Protein AF-A0A818NZ96-F1 (afdb_monomer_lite)

Secondary structure (DSSP, 8-state):
-HHHHHHHHHHHHHHHHHHHHHHHHHHHHHHTEEEEEETTTTEEEEEE---HHHHHHHHHHHHHHHHHHHHHHHHHHHHHHHHHHHHHHHHH---HHHHHHHHHHHTTHHHHHHHHHHHHHHHHHHHHHGGGGGGG-S-HHHHHHHHHHHHHHHHHHHHHHHHT-HHHHHHHHHHHHHHHHHHHT-

Sequence (186 aa):
MLIQKKSKRIAKKIILFLIIFSIVSNIHESIHRRLLDDIEEERTWCQVRYSPMMQIFNSIILIIHFIISFSINLFSSMFVIKSSAEQQIKINNKHTFHQLYIQFQLHEHLLISPLVLMLLAITRLISSFTTGSIKSSRNPWLFILGYYISYVSPMITFIIYIISSDLFKNEFYQTIWRIQQQLSQK

Structure (mmCIF, N/CA/C/O backbone):
data_AF-A0A818NZ96-F1
#
_entry.id   AF-A0A818NZ96-F1
#
loop_
_atom_site.group_PDB
_atom_site.id
_atom_site.type_symbol
_atom_site.label_atom_id
_atom_site.label_alt_id
_atom_site.label_comp_id
_atom_site.label_asym_id
_atom_site.label_entity_id
_atom_site.label_seq_id
_atom_site.pdbx_PDB_ins_code
_atom_site.Cartn_x
_atom_site.Cartn_y
_atom_site.Cartn_z
_atom_site.occupancy
_atom_site.B_iso_or_equiv
_atom_site.auth_seq_id
_atom_site.auth_comp_id
_atom_site.auth_asym_id
_atom_site.auth_atom_id
_atom_site.pdbx_PDB_model_num
ATOM 1 N N . MET A 1 1 ? -26.455 -12.387 13.029 1.00 50.75 1 MET A N 1
ATOM 2 C CA . MET A 1 1 ? -25.674 -13.503 12.429 1.00 50.75 1 MET A CA 1
ATOM 3 C C . MET A 1 1 ? -25.681 -13.517 10.885 1.00 50.75 1 MET A C 1
ATOM 5 O O . MET A 1 1 ? -24.623 -13.698 10.292 1.00 50.75 1 MET A O 1
ATOM 9 N N . LEU A 1 2 ? -26.817 -13.282 10.205 1.00 53.34 2 LEU A N 1
ATOM 10 C CA . LEU A 1 2 ? -26.900 -13.226 8.725 1.00 53.34 2 LEU A CA 1
ATOM 11 C C . LEU A 1 2 ? -26.046 -12.112 8.082 1.00 53.34 2 LEU A C 1
ATOM 13 O O . LEU A 1 2 ? -25.389 -12.350 7.070 1.00 53.34 2 LEU A O 1
ATOM 17 N N . ILE A 1 3 ? -25.982 -10.932 8.709 1.00 57.94 3 ILE A N 1
ATOM 18 C CA . ILE A 1 3 ? -25.193 -9.778 8.231 1.00 57.94 3 ILE A CA 1
ATOM 19 C C . ILE A 1 3 ? -23.690 -10.107 8.184 1.00 57.94 3 ILE A C 1
ATOM 21 O O . ILE A 1 3 ? -23.022 -9.830 7.190 1.00 57.94 3 ILE A O 1
ATOM 25 N N . GLN A 1 4 ? -23.168 -10.794 9.205 1.00 68.50 4 GLN A N 1
ATOM 26 C CA . GLN A 1 4 ? -21.763 -11.217 9.252 1.00 68.50 4 GLN A CA 1
ATOM 27 C C . GLN A 1 4 ? -21.445 -12.290 8.200 1.00 68.50 4 GLN A C 1
ATOM 29 O O . GLN A 1 4 ? -20.400 -12.224 7.555 1.00 68.50 4 GLN A O 1
ATOM 34 N N . LYS A 1 5 ? -22.347 -13.260 7.975 1.00 75.81 5 LYS A N 1
ATOM 35 C CA . LYS A 1 5 ? -22.172 -14.285 6.928 1.00 75.81 5 LYS A CA 1
ATOM 36 C C . LYS A 1 5 ? -22.179 -13.664 5.523 1.00 75.81 5 LYS A C 1
ATOM 38 O O . LYS A 1 5 ? -21.347 -14.033 4.694 1.00 75.81 5 LYS A O 1
ATOM 43 N N . LYS A 1 6 ? -23.065 -12.692 5.269 1.00 79.50 6 LYS A N 1
ATOM 44 C CA . LYS A 1 6 ? -23.132 -11.944 4.001 1.00 79.50 6 LYS A CA 1
ATOM 45 C C . LYS A 1 6 ? -21.879 -11.090 3.783 1.00 79.50 6 LYS A C 1
ATOM 47 O O . LYS A 1 6 ? -21.280 -11.179 2.716 1.00 79.50 6 LYS A O 1
ATOM 52 N N . SER A 1 7 ? -21.436 -10.359 4.809 1.00 81.75 7 SER A N 1
ATOM 53 C CA . SER A 1 7 ? -20.202 -9.561 4.778 1.00 81.75 7 SER A CA 1
ATOM 54 C C . SER A 1 7 ? -18.969 -10.420 4.472 1.00 81.75 7 SER A C 1
ATOM 56 O O . SER A 1 7 ? -18.258 -10.149 3.508 1.00 81.75 7 SER A O 1
ATOM 58 N N . LYS A 1 8 ? -18.783 -11.547 5.176 1.00 81.44 8 LYS A N 1
ATOM 59 C CA . LYS A 1 8 ? -17.674 -12.482 4.911 1.00 81.44 8 LYS A CA 1
ATOM 60 C C . LYS A 1 8 ? -17.685 -13.026 3.478 1.00 81.44 8 LYS A C 1
ATOM 62 O O . LYS A 1 8 ? -16.628 -13.177 2.872 1.00 81.44 8 LYS A O 1
ATOM 67 N N . ARG A 1 9 ? -18.863 -13.329 2.920 1.00 87.94 9 ARG A N 1
ATOM 68 C CA . ARG A 1 9 ? -18.987 -13.843 1.544 1.00 87.94 9 ARG A CA 1
ATOM 69 C C . ARG A 1 9 ? -18.612 -12.789 0.505 1.00 87.94 9 ARG A C 1
ATOM 71 O O . ARG A 1 9 ? -17.950 -13.122 -0.472 1.00 87.94 9 ARG A O 1
ATOM 78 N N . ILE A 1 10 ? -19.022 -11.541 0.726 1.00 86.56 10 ILE A N 1
ATOM 79 C CA . ILE A 1 10 ? -18.666 -10.405 -0.131 1.00 86.56 10 ILE A CA 1
ATOM 80 C C . ILE A 1 10 ? -17.162 -10.139 -0.040 1.00 86.56 10 ILE A C 1
ATOM 82 O O . ILE A 1 10 ? -16.505 -10.085 -1.074 1.00 86.56 10 ILE A O 1
ATOM 86 N N . ALA A 1 11 ? -16.602 -10.093 1.171 1.00 82.12 11 ALA A N 1
ATOM 87 C CA . ALA A 1 11 ? -15.169 -9.913 1.384 1.00 82.12 11 ALA A CA 1
ATOM 88 C C . ALA A 1 11 ? -14.343 -10.983 0.654 1.00 82.12 11 ALA A C 1
ATOM 90 O O . ALA A 1 11 ? -13.420 -10.646 -0.077 1.00 82.12 11 ALA A O 1
ATOM 91 N N . LYS A 1 12 ? -14.720 -12.267 0.750 1.00 86.06 12 LYS A N 1
ATOM 92 C CA . LYS A 1 12 ? -14.040 -13.348 0.012 1.00 86.06 12 LYS A CA 1
ATOM 93 C C . LYS A 1 12 ? -14.075 -13.151 -1.506 1.00 86.06 12 LYS A C 1
ATOM 95 O O . LYS A 1 12 ? -13.069 -13.393 -2.163 1.00 86.06 12 LYS A O 1
ATOM 100 N N . LYS A 1 13 ? -15.209 -12.712 -2.063 1.00 90.19 13 LYS A N 1
ATOM 101 C CA . LYS A 1 13 ? -15.322 -12.419 -3.502 1.00 90.19 13 LYS A CA 1
ATOM 102 C C . LYS A 1 13 ? -14.439 -11.241 -3.913 1.00 90.19 13 LYS A C 1
ATOM 104 O O . LYS A 1 13 ? -13.777 -11.334 -4.937 1.00 90.19 13 LYS A O 1
ATOM 109 N N . ILE A 1 14 ? -14.407 -10.177 -3.108 1.00 85.62 14 ILE A N 1
ATOM 110 C CA . ILE A 1 14 ? -13.550 -9.007 -3.347 1.00 85.62 14 ILE A CA 1
ATOM 111 C C . ILE A 1 14 ? -12.075 -9.414 -3.301 1.00 85.62 14 ILE A C 1
ATOM 113 O O . ILE A 1 14 ? -11.339 -9.089 -4.221 1.00 85.62 14 ILE A O 1
ATOM 117 N N . ILE A 1 15 ? -11.654 -10.181 -2.290 1.00 83.25 15 ILE A N 1
ATOM 118 C CA . ILE A 1 15 ? -10.270 -10.666 -2.175 1.00 83.25 15 ILE A CA 1
ATOM 119 C C . ILE A 1 15 ? -9.886 -11.505 -3.399 1.00 83.25 15 ILE A C 1
ATOM 121 O O . ILE A 1 15 ? -8.848 -11.258 -4.004 1.00 83.25 15 ILE A O 1
ATOM 125 N N . LEU A 1 16 ? -10.732 -12.460 -3.801 1.00 89.31 16 LEU A N 1
ATOM 126 C CA . LEU A 1 16 ? -10.476 -13.290 -4.982 1.00 89.31 16 LEU A CA 1
ATOM 127 C C . LEU A 1 16 ? -10.360 -12.445 -6.259 1.00 89.31 16 LEU A C 1
ATOM 129 O O . LEU A 1 16 ? -9.448 -12.653 -7.054 1.00 89.31 16 LEU A O 1
ATOM 133 N N . PHE A 1 17 ? -11.263 -11.481 -6.438 1.00 89.88 17 PHE A N 1
ATOM 134 C CA . PHE A 1 17 ? -11.230 -10.557 -7.567 1.00 89.88 17 PHE A CA 1
ATOM 135 C C . PHE A 1 17 ? -9.937 -9.733 -7.591 1.00 89.88 17 PHE A C 1
ATOM 137 O O . PHE A 1 17 ? -9.299 -9.651 -8.635 1.00 89.88 17 PHE A O 1
ATOM 144 N N . LEU A 1 18 ? -9.520 -9.180 -6.449 1.00 83.88 18 LEU A N 1
ATOM 145 C CA . LEU A 1 18 ? -8.288 -8.397 -6.336 1.00 83.88 18 LEU A CA 1
ATOM 146 C C . LEU A 1 18 ? -7.046 -9.226 -6.677 1.00 83.88 18 LEU A C 1
ATOM 148 O O . LEU A 1 18 ? -6.168 -8.732 -7.379 1.00 83.88 18 LEU A O 1
ATOM 152 N N . ILE A 1 19 ? -6.987 -10.487 -6.235 1.00 83.62 19 ILE A N 1
ATOM 153 C CA . ILE A 1 19 ? -5.884 -11.401 -6.569 1.00 83.62 19 ILE A CA 1
ATOM 154 C C . ILE A 1 19 ? -5.824 -11.626 -8.082 1.00 83.62 19 ILE A C 1
ATOM 156 O O . ILE A 1 19 ? -4.769 -11.449 -8.687 1.00 83.62 19 ILE A O 1
ATOM 160 N N . ILE A 1 20 ? -6.953 -11.971 -8.706 1.00 87.75 20 ILE A N 1
ATOM 161 C CA . ILE A 1 20 ? -7.014 -12.221 -10.153 1.00 87.75 20 ILE A CA 1
ATOM 162 C C . ILE A 1 20 ? -6.639 -10.959 -10.934 1.00 87.75 20 ILE A C 1
ATOM 164 O O . ILE A 1 20 ? -5.799 -11.018 -11.828 1.00 87.75 20 ILE A O 1
ATOM 168 N N . PHE A 1 21 ? -7.219 -9.813 -10.574 1.00 85.69 21 PHE A N 1
ATOM 169 C CA . PHE A 1 21 ? -6.938 -8.531 -11.214 1.00 85.69 21 PHE A CA 1
ATOM 170 C C . PHE A 1 21 ? -5.457 -8.150 -11.104 1.00 85.69 21 PHE A C 1
ATOM 172 O O . PHE A 1 21 ? -4.861 -7.710 -12.086 1.00 85.69 21 PHE A O 1
ATOM 179 N N . SER A 1 22 ? -4.847 -8.375 -9.937 1.00 80.69 22 SER A N 1
ATOM 180 C CA . SER A 1 22 ? -3.425 -8.118 -9.716 1.00 80.69 22 SER A CA 1
ATOM 181 C C . SER A 1 22 ? -2.545 -9.028 -10.575 1.00 80.69 22 SER A C 1
ATOM 183 O O . SER A 1 22 ? -1.635 -8.531 -11.233 1.00 80.69 22 SER A O 1
ATOM 185 N N . ILE A 1 23 ? -2.839 -10.329 -10.652 1.00 82.50 23 ILE A N 1
ATOM 186 C CA . ILE A 1 23 ? -2.078 -11.263 -11.498 1.00 82.50 23 ILE A CA 1
ATOM 187 C C . ILE A 1 23 ? -2.167 -10.847 -12.968 1.00 82.50 23 ILE A C 1
ATOM 189 O O . ILE A 1 23 ? -1.141 -10.697 -13.626 1.00 82.50 23 ILE A O 1
ATOM 193 N N . VAL A 1 24 ? -3.380 -10.610 -13.476 1.00 85.00 24 VAL A N 1
ATOM 194 C CA . VAL A 1 24 ? -3.603 -10.229 -14.880 1.00 85.00 24 VAL A CA 1
ATOM 195 C C . VAL A 1 24 ? -2.896 -8.917 -15.216 1.00 85.00 24 VAL A C 1
ATOM 197 O O . VAL A 1 24 ? -2.285 -8.807 -16.273 1.00 85.00 24 VAL A O 1
ATOM 200 N N . SER A 1 25 ? -2.919 -7.947 -14.303 1.00 80.38 25 SER A N 1
ATOM 201 C CA . SER A 1 25 ? -2.289 -6.643 -14.516 1.00 80.38 25 SER A CA 1
ATOM 202 C C . SER A 1 25 ? -0.760 -6.661 -14.450 1.00 80.38 25 SER A C 1
ATOM 204 O O . SER A 1 25 ? -0.148 -5.686 -14.864 1.00 80.38 25 SER A O 1
ATOM 206 N N . ASN A 1 26 ? -0.141 -7.725 -13.925 1.00 77.38 26 ASN A N 1
ATOM 207 C CA . ASN A 1 26 ? 1.320 -7.845 -13.811 1.00 77.38 26 ASN A CA 1
ATOM 208 C C . ASN A 1 26 ? 1.910 -8.946 -14.709 1.00 77.38 26 ASN A C 1
ATOM 210 O O . ASN A 1 26 ? 3.129 -9.072 -14.817 1.00 77.38 26 ASN A O 1
ATOM 214 N N . ILE A 1 27 ? 1.076 -9.750 -15.379 1.00 78.94 27 ILE A N 1
ATOM 215 C CA . ILE A 1 27 ? 1.542 -10.886 -16.186 1.00 78.94 27 ILE A CA 1
ATOM 216 C C . ILE A 1 27 ? 2.436 -10.451 -17.357 1.00 78.94 27 ILE A C 1
ATOM 218 O O . ILE A 1 27 ? 3.341 -11.187 -17.758 1.00 78.94 27 ILE A O 1
ATOM 222 N N . HIS A 1 28 ? 2.230 -9.238 -17.886 1.00 72.75 28 HIS A N 1
ATOM 223 C CA . HIS A 1 28 ? 3.037 -8.702 -18.982 1.00 72.75 28 HIS A CA 1
ATOM 224 C C . HIS A 1 28 ? 4.495 -8.485 -18.570 1.00 72.75 28 HIS A C 1
ATOM 226 O O . HIS A 1 28 ? 5.371 -8.623 -19.427 1.00 72.75 28 HIS A O 1
ATOM 232 N N . GLU A 1 29 ? 4.766 -8.212 -17.287 1.00 67.69 29 GLU A N 1
ATOM 233 C CA . GLU A 1 29 ? 6.129 -8.031 -16.779 1.00 67.69 29 GLU A CA 1
ATOM 234 C C . GLU A 1 29 ? 6.927 -9.338 -16.831 1.00 67.69 29 GLU A C 1
ATOM 236 O O . GLU A 1 29 ? 8.081 -9.350 -17.266 1.00 67.69 29 GLU A O 1
ATOM 241 N N . SER A 1 30 ? 6.307 -10.459 -16.444 1.00 66.00 30 SER A N 1
ATOM 242 C CA . SER A 1 30 ? 6.953 -11.777 -16.478 1.00 66.00 30 SER A CA 1
ATOM 243 C C . SER A 1 30 ? 7.222 -12.261 -17.902 1.00 66.00 30 SER A C 1
ATOM 245 O O . SER A 1 30 ? 8.264 -12.862 -18.147 1.00 66.00 30 SER A O 1
ATOM 247 N N . ILE A 1 31 ? 6.320 -11.981 -18.846 1.00 69.00 31 ILE A N 1
ATOM 248 C CA . ILE A 1 31 ? 6.428 -12.465 -20.234 1.00 69.00 31 ILE A CA 1
ATOM 249 C C . ILE A 1 31 ? 7.540 -11.740 -21.013 1.00 69.00 31 ILE A C 1
ATOM 251 O O . ILE A 1 31 ? 8.175 -12.332 -21.882 1.00 69.00 31 ILE A O 1
ATOM 255 N N . HIS A 1 32 ? 7.811 -10.467 -20.707 1.00 67.88 32 HIS A N 1
ATOM 256 C CA . HIS A 1 32 ? 8.778 -9.648 -21.457 1.00 67.88 32 HIS A CA 1
ATOM 257 C C . HIS A 1 32 ? 10.187 -9.625 -20.850 1.00 67.88 32 HIS A C 1
ATOM 259 O O . HIS A 1 32 ? 11.054 -8.867 -21.303 1.00 67.88 32 HIS A O 1
ATOM 265 N N . ARG A 1 33 ? 10.445 -10.451 -19.833 1.00 66.88 33 ARG A N 1
ATOM 266 C CA . ARG A 1 33 ? 11.769 -10.571 -19.222 1.00 66.88 33 ARG A CA 1
ATOM 267 C C . ARG A 1 33 ? 12.702 -11.314 -20.179 1.00 66.88 33 ARG A C 1
ATOM 269 O O . ARG A 1 33 ? 12.454 -12.469 -20.509 1.00 66.88 33 ARG A O 1
ATOM 276 N N . ARG A 1 34 ? 13.767 -10.656 -20.645 1.00 64.62 34 ARG A N 1
ATOM 277 C CA . ARG A 1 34 ? 14.771 -11.264 -21.530 1.00 64.62 34 ARG A CA 1
ATOM 278 C C . ARG A 1 34 ? 16.153 -11.210 -20.885 1.00 64.62 34 ARG A C 1
ATOM 280 O O . ARG A 1 34 ? 16.465 -10.279 -20.144 1.00 64.62 34 ARG A O 1
ATOM 287 N N . LEU A 1 35 ? 16.955 -12.233 -21.158 1.00 61.59 35 LEU A N 1
ATOM 288 C CA . LEU A 1 35 ? 18.378 -12.254 -20.837 1.00 61.59 35 LEU A CA 1
ATOM 289 C C . LEU A 1 35 ? 19.111 -11.544 -21.979 1.00 61.59 35 LEU A C 1
ATOM 291 O O . LEU A 1 35 ? 18.845 -11.817 -23.150 1.00 61.59 35 LEU A O 1
ATOM 295 N N . LEU A 1 36 ? 19.949 -10.575 -21.635 1.00 60.12 36 LEU A N 1
ATOM 296 C CA . LEU A 1 36 ? 20.809 -9.848 -22.555 1.00 60.12 36 LEU A CA 1
ATOM 297 C C . LEU A 1 36 ? 22.247 -10.145 -22.154 1.00 60.12 36 LEU A C 1
ATOM 299 O O . LEU A 1 36 ? 22.654 -9.786 -21.051 1.00 60.12 36 LEU A O 1
ATOM 303 N N . ASP A 1 37 ? 22.993 -10.784 -23.045 1.00 58.12 37 ASP A N 1
ATOM 304 C CA . ASP A 1 37 ? 24.428 -10.960 -22.866 1.00 58.12 37 ASP A CA 1
ATOM 305 C C . ASP A 1 37 ? 25.137 -9.683 -23.312 1.00 58.12 37 ASP A C 1
ATOM 307 O O . ASP A 1 37 ? 25.073 -9.282 -24.478 1.00 58.12 37 ASP A O 1
ATOM 311 N N . ASP A 1 38 ? 25.760 -9.008 -22.352 1.00 65.00 38 ASP A N 1
ATOM 312 C CA . ASP A 1 38 ? 26.663 -7.895 -22.588 1.00 65.00 38 ASP A CA 1
ATOM 313 C C . ASP A 1 38 ? 28.051 -8.464 -22.874 1.00 65.00 38 ASP A C 1
ATOM 315 O O . ASP A 1 38 ? 28.767 -8.902 -21.973 1.00 65.00 38 ASP A O 1
ATOM 319 N N . ILE A 1 39 ? 28.377 -8.525 -24.164 1.00 65.75 39 ILE A N 1
ATOM 320 C CA . ILE A 1 39 ? 29.623 -9.108 -24.668 1.00 65.75 39 ILE A CA 1
ATOM 321 C C . ILE A 1 39 ? 30.822 -8.194 -24.347 1.00 65.75 39 ILE A C 1
ATOM 323 O O . ILE A 1 39 ? 31.940 -8.686 -24.248 1.00 65.75 39 ILE A O 1
ATOM 327 N N . GLU A 1 40 ? 30.608 -6.886 -24.153 1.00 68.62 40 GLU A N 1
ATOM 328 C CA . GLU A 1 40 ? 31.681 -5.923 -23.855 1.00 68.62 40 GLU A CA 1
ATOM 329 C C . GLU A 1 40 ? 32.121 -5.976 -22.385 1.00 68.62 40 GLU A C 1
ATOM 331 O O . GLU A 1 40 ? 33.305 -5.811 -22.098 1.00 68.62 40 GLU A O 1
ATOM 336 N N . GLU A 1 41 ? 31.194 -6.238 -21.458 1.00 65.62 41 GLU A N 1
ATOM 337 C CA . GLU A 1 41 ? 31.500 -6.370 -20.024 1.00 65.62 41 GLU A CA 1
ATOM 338 C C . GLU A 1 41 ? 31.502 -7.820 -19.501 1.00 65.62 41 GLU A C 1
ATOM 340 O O . GLU A 1 41 ? 31.630 -8.023 -18.293 1.00 65.62 41 GLU A O 1
ATOM 345 N N . GLU A 1 42 ? 31.351 -8.823 -20.376 1.00 66.25 42 GLU A N 1
ATOM 346 C CA . GLU A 1 42 ? 31.224 -10.253 -20.025 1.00 66.25 42 GLU A CA 1
ATOM 347 C C . GLU A 1 42 ? 30.151 -10.519 -18.947 1.00 66.25 42 GLU A C 1
ATOM 349 O O . GLU A 1 42 ? 30.337 -11.296 -18.004 1.00 66.25 42 GLU A O 1
ATOM 354 N N . ARG A 1 43 ? 28.999 -9.844 -19.053 1.00 62.66 43 ARG A N 1
ATOM 355 C CA . ARG A 1 43 ? 27.923 -9.898 -18.049 1.00 62.66 43 ARG A CA 1
ATOM 356 C C . ARG A 1 43 ? 26.571 -10.200 -18.678 1.00 62.66 43 ARG A C 1
ATOM 358 O O . ARG A 1 43 ? 26.125 -9.515 -19.590 1.00 62.66 43 ARG A O 1
ATOM 365 N N . THR A 1 44 ? 25.850 -11.169 -18.124 1.00 67.31 44 THR A N 1
ATOM 366 C CA . THR A 1 44 ? 24.456 -11.430 -18.511 1.00 67.31 44 THR A CA 1
ATOM 367 C C . THR A 1 44 ? 23.508 -10.595 -17.650 1.00 67.31 44 THR A C 1
ATOM 369 O O . THR A 1 44 ? 23.384 -10.810 -16.442 1.00 67.31 44 THR A O 1
ATOM 372 N N . TRP A 1 45 ? 22.792 -9.656 -18.266 1.00 66.69 45 TRP A N 1
ATOM 373 C CA . TRP A 1 45 ? 21.763 -8.852 -17.609 1.00 66.69 45 TRP A CA 1
ATOM 374 C C . TRP A 1 45 ? 20.377 -9.459 -17.816 1.00 66.69 45 TRP A C 1
ATOM 376 O O . TRP A 1 45 ? 19.967 -9.782 -18.929 1.00 66.69 45 TRP A O 1
ATOM 386 N N . CYS A 1 46 ? 19.591 -9.546 -16.744 1.00 62.03 46 CYS A N 1
ATOM 387 C CA . CYS A 1 46 ? 18.164 -9.833 -16.847 1.00 62.03 46 CYS A CA 1
ATOM 388 C C . CYS A 1 46 ? 17.402 -8.503 -16.893 1.00 62.03 46 CYS A C 1
ATOM 390 O O . CYS A 1 46 ? 17.128 -7.905 -15.850 1.00 62.03 46 CYS A O 1
ATOM 392 N N . GLN A 1 47 ? 17.080 -8.018 -18.096 1.00 63.28 47 GLN A N 1
ATOM 393 C CA . GLN A 1 47 ? 16.377 -6.748 -18.281 1.00 63.28 47 GLN A CA 1
ATOM 394 C C . GLN A 1 47 ? 15.057 -6.957 -19.021 1.00 63.28 47 GLN A C 1
ATOM 396 O O . GLN A 1 47 ? 14.957 -7.682 -20.011 1.00 63.28 47 GLN A O 1
ATOM 401 N N . VAL A 1 48 ? 14.011 -6.288 -18.541 1.00 61.84 48 VAL A N 1
ATOM 402 C CA . VAL A 1 48 ? 12.724 -6.278 -19.230 1.00 61.84 48 VAL A CA 1
ATOM 403 C C . VAL A 1 48 ? 12.828 -5.334 -20.426 1.00 61.84 48 VAL A C 1
ATOM 405 O O . VAL A 1 48 ? 12.968 -4.122 -20.261 1.00 61.84 48 VAL A O 1
ATOM 408 N N . ARG A 1 49 ? 12.787 -5.883 -21.642 1.00 61.19 49 ARG A N 1
ATOM 409 C CA . ARG A 1 49 ? 12.742 -5.094 -22.879 1.00 61.19 49 ARG A CA 1
ATOM 410 C C . ARG A 1 49 ? 11.296 -4.970 -23.332 1.00 61.19 49 ARG A C 1
ATOM 412 O O . ARG A 1 49 ? 10.771 -5.825 -24.041 1.00 61.19 49 ARG A O 1
ATOM 419 N N . TYR A 1 50 ? 10.660 -3.888 -22.914 1.00 65.50 50 TYR A N 1
ATOM 420 C CA . TYR A 1 50 ? 9.351 -3.498 -23.420 1.00 65.50 50 TYR A CA 1
ATOM 421 C C . TYR A 1 50 ? 9.481 -2.778 -24.767 1.00 65.50 50 TYR A C 1
ATOM 423 O O . TYR A 1 50 ? 10.420 -2.009 -24.977 1.00 65.50 50 TYR A O 1
ATOM 431 N N . SER A 1 51 ? 8.513 -2.977 -25.665 1.00 69.06 51 SER A N 1
ATOM 432 C CA . SER A 1 51 ? 8.298 -2.029 -26.764 1.00 69.06 51 SER A CA 1
ATOM 433 C C . SER A 1 51 ? 7.864 -0.667 -26.190 1.00 69.06 51 SER A C 1
ATOM 435 O O . SER A 1 51 ? 7.322 -0.630 -25.081 1.00 69.06 51 SER A O 1
ATOM 437 N N . PRO A 1 52 ? 8.035 0.454 -26.915 1.00 71.75 52 PRO A N 1
ATOM 438 C CA . PRO A 1 52 ? 7.597 1.771 -26.438 1.00 71.75 52 PRO A CA 1
ATOM 439 C C . PRO A 1 52 ? 6.123 1.789 -25.998 1.00 71.75 52 PRO A C 1
ATOM 441 O O . PRO A 1 52 ? 5.776 2.360 -24.968 1.00 71.75 52 PRO A O 1
ATOM 444 N N . MET A 1 53 ? 5.262 1.070 -26.725 1.00 70.44 53 MET A N 1
ATOM 445 C CA . MET A 1 53 ? 3.849 0.901 -26.379 1.00 70.44 53 MET A CA 1
ATOM 446 C C . MET A 1 53 ? 3.651 0.129 -25.062 1.00 70.44 53 MET A C 1
ATOM 448 O O . MET A 1 53 ? 2.826 0.522 -24.239 1.00 70.44 53 MET A O 1
ATOM 452 N N . MET A 1 54 ? 4.430 -0.932 -24.829 1.00 72.19 54 MET A N 1
ATOM 453 C CA . MET A 1 54 ? 4.372 -1.710 -23.585 1.00 72.19 54 MET A CA 1
ATOM 454 C C . MET A 1 54 ? 4.923 -0.938 -22.380 1.00 72.19 54 MET A C 1
ATOM 456 O O . MET A 1 54 ? 4.424 -1.123 -21.274 1.00 72.19 54 MET A O 1
ATOM 460 N N . GLN A 1 55 ? 5.895 -0.038 -22.573 1.00 70.56 55 GLN A N 1
ATOM 461 C CA . GLN A 1 55 ? 6.359 0.856 -21.502 1.00 70.56 55 GLN A CA 1
ATOM 462 C C . GLN A 1 55 ? 5.253 1.815 -21.064 1.00 70.56 55 GLN A C 1
ATOM 464 O O . GLN A 1 55 ? 4.990 1.935 -19.871 1.00 70.56 55 GLN A O 1
ATOM 469 N N . 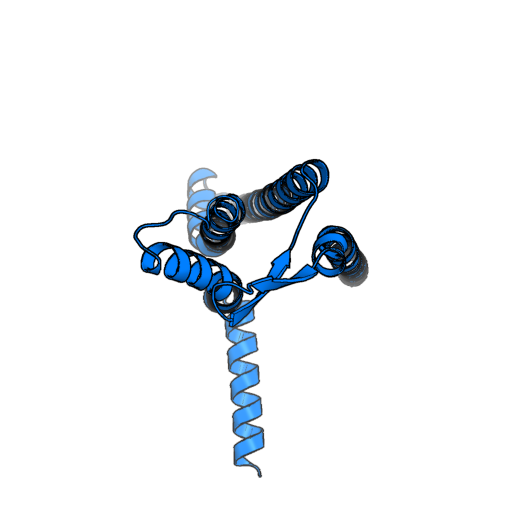ILE A 1 56 ? 4.566 2.444 -22.023 1.00 74.12 56 ILE A N 1
ATOM 470 C CA . ILE A 1 56 ? 3.438 3.342 -21.741 1.00 74.12 56 ILE A CA 1
ATOM 471 C C . ILE A 1 56 ? 2.333 2.585 -21.000 1.00 74.12 56 ILE A C 1
ATOM 473 O O . ILE A 1 56 ? 1.841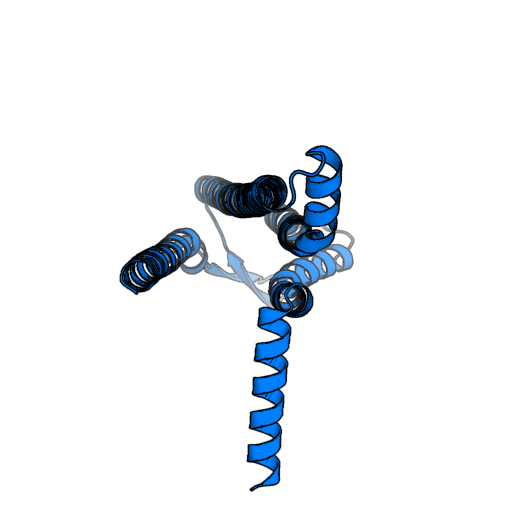 3.056 -19.977 1.00 74.12 56 ILE A O 1
ATOM 477 N N . PHE A 1 57 ? 1.982 1.386 -21.470 1.00 79.38 57 PHE A N 1
ATOM 478 C CA . PHE A 1 57 ? 0.987 0.541 -20.816 1.00 79.38 57 PHE A CA 1
ATOM 479 C C . PHE A 1 57 ? 1.379 0.182 -19.376 1.00 79.38 57 PHE A C 1
ATOM 481 O O . PHE A 1 57 ? 0.568 0.338 -18.463 1.00 79.38 57 PHE A O 1
ATOM 488 N N . ASN A 1 58 ? 2.633 -0.225 -19.156 1.00 77.56 58 ASN A N 1
ATOM 489 C CA . ASN A 1 58 ? 3.158 -0.539 -17.829 1.00 77.56 58 ASN A CA 1
ATOM 490 C C . ASN A 1 58 ? 3.069 0.663 -16.877 1.00 77.56 58 ASN A C 1
ATOM 492 O O . ASN A 1 58 ? 2.586 0.539 -15.753 1.00 77.56 58 ASN A O 1
ATOM 496 N N . SER A 1 59 ? 3.480 1.845 -17.339 1.00 75.69 59 SER A N 1
ATOM 497 C CA . SER A 1 59 ? 3.391 3.081 -16.560 1.00 75.69 59 SER A CA 1
ATOM 498 C C . SER A 1 59 ? 1.945 3.446 -16.222 1.00 75.69 59 SER A C 1
ATOM 500 O O . SER A 1 59 ? 1.662 3.800 -15.079 1.00 75.69 59 SER A O 1
ATOM 502 N N . ILE A 1 60 ? 1.017 3.317 -17.177 1.00 80.56 60 ILE A N 1
ATOM 503 C CA . ILE A 1 60 ? -0.414 3.574 -16.953 1.00 80.56 60 ILE A CA 1
ATOM 504 C C . ILE A 1 60 ? -0.975 2.610 -15.905 1.00 80.56 60 ILE A C 1
ATOM 506 O O . ILE A 1 60 ? -1.619 3.054 -14.956 1.00 80.56 60 ILE A O 1
ATOM 510 N N . ILE A 1 61 ? -0.703 1.308 -16.031 1.00 82.12 61 ILE A N 1
ATOM 511 C CA . ILE A 1 61 ? -1.148 0.300 -15.061 1.00 82.12 61 ILE A CA 1
ATOM 512 C C . ILE A 1 61 ? -0.632 0.621 -13.663 1.00 82.12 61 ILE A C 1
ATOM 514 O O . ILE A 1 61 ? -1.405 0.565 -12.705 1.00 82.12 61 ILE A O 1
ATOM 518 N N . LEU A 1 62 ? 0.646 0.976 -13.541 1.00 77.69 62 LEU A N 1
ATOM 519 C CA . LEU A 1 62 ? 1.280 1.261 -12.261 1.00 77.69 62 LEU A CA 1
ATOM 520 C C . LEU A 1 62 ? 0.661 2.497 -11.588 1.00 77.69 62 LEU A C 1
ATOM 522 O O . LEU A 1 62 ? 0.360 2.466 -10.395 1.00 77.69 62 LEU A O 1
ATOM 526 N N . ILE A 1 63 ? 0.389 3.551 -12.364 1.00 79.25 63 ILE A N 1
ATOM 527 C CA . ILE A 1 63 ? -0.303 4.759 -11.894 1.00 79.25 63 ILE A CA 1
ATOM 528 C C . ILE A 1 63 ? -1.738 4.433 -11.466 1.00 79.25 63 ILE A C 1
ATOM 530 O O . ILE A 1 63 ? -2.165 4.851 -10.392 1.00 79.25 63 ILE A O 1
ATOM 534 N N . ILE A 1 64 ? -2.476 3.660 -12.265 1.00 83.00 64 ILE A N 1
ATOM 535 C CA . ILE A 1 64 ? -3.855 3.263 -11.955 1.00 83.00 64 ILE A CA 1
ATOM 536 C C . ILE A 1 64 ? -3.904 2.455 -10.655 1.00 83.00 64 ILE A C 1
ATOM 538 O O . ILE A 1 64 ? -4.703 2.767 -9.773 1.00 83.00 64 ILE A O 1
ATOM 542 N N . HIS A 1 65 ? -3.034 1.452 -10.504 1.00 81.56 65 HIS A N 1
ATOM 543 C CA . HIS A 1 65 ? -2.975 0.631 -9.292 1.00 81.56 65 HIS A CA 1
ATOM 544 C C . HIS A 1 65 ? -2.660 1.474 -8.060 1.00 81.56 65 HIS A C 1
ATOM 546 O O . HIS A 1 65 ? -3.265 1.264 -7.008 1.00 81.56 65 HIS A O 1
ATOM 552 N N . PHE A 1 66 ? -1.761 2.447 -8.196 1.00 78.75 66 PHE A N 1
ATOM 553 C CA . PHE A 1 66 ? -1.413 3.366 -7.124 1.00 78.75 66 PHE A CA 1
ATOM 554 C C . PHE A 1 66 ? -2.580 4.285 -6.740 1.00 78.75 66 PHE A C 1
ATOM 556 O O . PHE A 1 66 ? -2.996 4.287 -5.582 1.00 78.75 66 PHE A O 1
ATOM 563 N N . ILE A 1 67 ? -3.150 5.016 -7.705 1.00 81.00 67 ILE A N 1
ATOM 564 C CA . ILE A 1 67 ? -4.218 5.994 -7.455 1.00 81.00 67 ILE A CA 1
ATOM 565 C C . ILE A 1 67 ? -5.462 5.300 -6.902 1.00 81.00 67 ILE A C 1
ATOM 567 O O . ILE A 1 67 ? -5.984 5.726 -5.877 1.00 81.00 67 ILE A O 1
ATOM 571 N N . ILE A 1 68 ? -5.913 4.208 -7.528 1.00 83.44 68 ILE A N 1
ATOM 572 C CA . ILE A 1 68 ? -7.120 3.494 -7.088 1.00 83.44 68 ILE A CA 1
ATOM 573 C C . ILE A 1 68 ? -6.934 2.954 -5.669 1.00 83.44 68 ILE A C 1
ATOM 575 O O . ILE A 1 68 ? -7.803 3.153 -4.818 1.00 83.44 68 ILE A O 1
ATOM 579 N N . SER A 1 69 ? -5.800 2.304 -5.390 1.00 80.81 69 SER A N 1
ATOM 580 C CA . SER A 1 69 ? -5.537 1.741 -4.061 1.00 80.81 69 SER A CA 1
ATOM 581 C C . SER A 1 69 ? -5.449 2.832 -2.997 1.00 80.81 69 SER A C 1
ATOM 583 O O . SER A 1 69 ? -5.999 2.672 -1.907 1.00 80.81 69 SER A O 1
ATOM 585 N N . PHE A 1 70 ? -4.803 3.958 -3.303 1.00 79.38 70 PHE A N 1
ATOM 586 C CA . PHE A 1 70 ? -4.719 5.092 -2.388 1.00 79.38 70 PHE A CA 1
ATOM 587 C C . PHE A 1 70 ? -6.098 5.707 -2.123 1.00 79.38 70 PHE A C 1
ATOM 589 O O . PHE A 1 70 ? -6.490 5.856 -0.965 1.00 79.38 70 PHE A O 1
ATOM 596 N N . SER A 1 71 ? -6.870 5.995 -3.174 1.00 83.38 71 SER A N 1
ATOM 597 C CA . SER A 1 71 ? -8.205 6.583 -3.053 1.00 83.38 71 SER A CA 1
ATOM 598 C C . SER A 1 71 ? -9.146 5.703 -2.235 1.00 83.38 71 SER A C 1
ATOM 600 O O . SER A 1 71 ? -9.803 6.208 -1.328 1.00 83.38 71 SER A O 1
ATOM 602 N N . ILE A 1 72 ? -9.194 4.390 -2.491 1.00 84.44 72 ILE A N 1
ATOM 603 C CA . ILE A 1 72 ? -10.059 3.470 -1.733 1.00 84.44 72 ILE A CA 1
ATOM 604 C C . ILE A 1 72 ? -9.703 3.492 -0.244 1.00 84.44 72 ILE A C 1
ATOM 606 O O . ILE A 1 72 ? -10.599 3.606 0.594 1.00 84.44 72 ILE A O 1
ATOM 610 N N . ASN A 1 73 ? -8.413 3.414 0.096 1.00 81.69 73 ASN A N 1
ATOM 611 C CA . ASN A 1 73 ? -7.981 3.425 1.493 1.00 81.69 73 ASN A CA 1
ATOM 612 C C . ASN A 1 73 ? -8.285 4.764 2.181 1.00 81.69 73 ASN A C 1
ATOM 614 O O . ASN A 1 73 ? -8.781 4.766 3.307 1.00 81.69 73 ASN A O 1
ATOM 618 N N . LEU A 1 74 ? -8.056 5.890 1.497 1.00 82.56 74 LEU A N 1
ATOM 619 C CA . LEU A 1 74 ? -8.327 7.228 2.024 1.00 82.56 74 LEU A CA 1
ATOM 620 C C . LEU A 1 74 ? -9.827 7.464 2.251 1.00 82.56 74 LEU A C 1
ATOM 622 O O . LEU A 1 74 ? -10.238 7.897 3.324 1.00 82.56 74 LEU A O 1
ATOM 626 N N . PHE A 1 75 ? -10.670 7.149 1.266 1.00 86.06 75 PHE A N 1
ATOM 627 C CA . PHE A 1 75 ? -12.114 7.329 1.414 1.00 86.06 75 PHE A CA 1
ATOM 628 C C . PHE A 1 75 ? -12.705 6.375 2.453 1.00 86.06 75 PHE A C 1
ATOM 630 O O . PHE A 1 75 ? -13.589 6.774 3.210 1.00 86.06 75 PHE A O 1
ATOM 637 N N . SER A 1 76 ? -12.203 5.140 2.536 1.00 83.38 76 SER A N 1
ATOM 638 C CA . SER A 1 76 ? -12.635 4.185 3.557 1.00 83.38 76 SER A CA 1
ATOM 639 C C . SER A 1 76 ? -12.299 4.674 4.966 1.00 83.38 76 SER A C 1
ATOM 641 O O . SER A 1 76 ? -13.158 4.611 5.845 1.00 83.38 76 SER A O 1
ATOM 643 N N . SER A 1 77 ? -11.084 5.175 5.204 1.00 80.19 77 SER A N 1
ATOM 644 C CA . SER A 1 77 ? -10.699 5.681 6.527 1.00 80.19 77 SER A CA 1
ATOM 645 C C . SER A 1 77 ? -11.496 6.931 6.906 1.00 80.19 77 SER A C 1
ATOM 647 O O . SER A 1 77 ? -12.044 6.988 8.007 1.00 80.19 77 SER A O 1
ATOM 649 N N . MET A 1 78 ? -11.681 7.877 5.977 1.00 81.69 78 MET A N 1
ATOM 650 C CA . MET A 1 78 ? -12.542 9.047 6.187 1.00 81.69 78 MET A CA 1
ATOM 651 C C . MET A 1 78 ? -13.988 8.653 6.510 1.00 81.69 78 MET A C 1
ATOM 653 O O . MET A 1 78 ? -14.598 9.221 7.418 1.00 81.69 78 MET A O 1
ATOM 657 N N . PHE A 1 79 ? -14.540 7.670 5.792 1.00 85.38 79 PHE A N 1
ATOM 658 C CA . PHE A 1 79 ? -15.890 7.169 6.036 1.00 85.38 79 PHE A CA 1
ATOM 659 C C . PHE A 1 79 ? -16.020 6.541 7.428 1.00 85.38 79 PHE A C 1
ATOM 661 O O . PHE A 1 79 ? -16.985 6.832 8.134 1.00 85.38 79 PHE A O 1
ATOM 668 N N . VAL A 1 80 ? -15.046 5.727 7.850 1.00 83.19 80 VAL A N 1
ATOM 669 C CA . VAL A 1 80 ? -15.023 5.125 9.193 1.00 83.19 80 VAL A CA 1
ATOM 670 C C . VAL A 1 80 ? -14.979 6.206 10.271 1.00 83.19 80 VAL A C 1
ATOM 672 O O . VAL A 1 80 ? -15.814 6.181 11.170 1.00 83.19 80 VAL A O 1
ATOM 675 N N . ILE A 1 81 ? -14.086 7.193 10.153 1.00 80.69 81 ILE A N 1
ATOM 676 C CA . ILE A 1 81 ? -13.969 8.292 11.127 1.00 80.69 81 ILE A CA 1
ATOM 677 C C . ILE A 1 81 ? -15.287 9.068 11.230 1.00 80.69 81 ILE A C 1
ATOM 679 O O . ILE A 1 81 ? -15.791 9.292 12.334 1.00 80.69 81 ILE A O 1
ATOM 683 N N . LYS A 1 82 ? -15.882 9.436 10.088 1.00 81.31 82 LYS A N 1
ATOM 684 C CA . LYS A 1 82 ? -17.157 10.162 10.052 1.00 81.31 82 LYS A CA 1
ATOM 685 C C . LYS A 1 82 ? -18.292 9.338 10.661 1.00 81.31 82 LYS A C 1
ATOM 687 O O . LYS A 1 82 ? -19.016 9.845 11.513 1.00 81.31 82 LYS A O 1
ATOM 692 N N . SER A 1 83 ? -18.422 8.070 10.274 1.00 80.44 83 SER A N 1
ATOM 693 C CA . SER A 1 83 ? -19.462 7.177 10.794 1.00 80.44 83 SER A CA 1
ATOM 694 C C . SER A 1 83 ? -19.322 6.950 12.303 1.00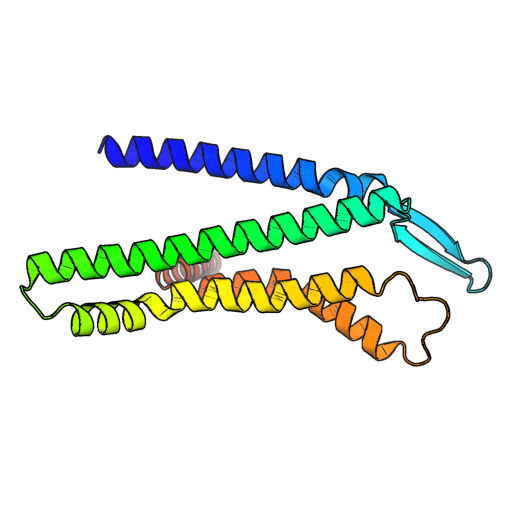 80.44 83 SER A C 1
ATOM 696 O O . SER A 1 83 ? -20.327 6.958 13.014 1.00 80.44 83 SER A O 1
ATOM 698 N N . SER A 1 84 ? -18.100 6.765 12.811 1.00 77.81 84 SER A N 1
ATOM 699 C CA . SER A 1 84 ? -17.838 6.607 14.248 1.00 77.81 84 SER A CA 1
ATOM 700 C C . SER A 1 84 ? -18.176 7.880 15.027 1.00 77.81 84 SER A C 1
ATOM 702 O O . SER A 1 84 ? -18.802 7.810 16.086 1.00 77.81 84 SER A O 1
ATOM 704 N N . ALA A 1 85 ? -17.829 9.054 14.490 1.00 80.00 85 ALA A N 1
ATOM 705 C CA . ALA A 1 85 ? -18.171 10.332 15.107 1.00 80.00 85 ALA A CA 1
ATOM 706 C C . ALA A 1 85 ? -19.690 10.564 15.139 1.00 80.00 85 ALA A C 1
ATOM 708 O O . ALA A 1 85 ? -20.230 10.907 16.190 1.00 80.00 85 ALA A O 1
ATOM 709 N N . GLU A 1 86 ? -20.398 10.309 14.034 1.00 82.44 86 GLU A N 1
ATOM 710 C CA . GLU A 1 86 ? -21.861 10.422 13.964 1.00 82.44 86 GLU A CA 1
ATOM 711 C C . GLU A 1 86 ? -22.569 9.490 14.957 1.00 82.44 86 GLU A C 1
ATOM 713 O O . GLU A 1 86 ? -23.544 9.892 15.597 1.00 82.44 86 GLU A O 1
ATOM 718 N N . GLN A 1 87 ? -22.079 8.258 15.129 1.00 80.25 87 GLN A N 1
ATOM 719 C CA . GLN A 1 87 ? -22.611 7.329 16.131 1.00 80.25 87 GLN A CA 1
ATOM 720 C C . GLN A 1 87 ? -22.416 7.855 17.556 1.00 80.25 87 GLN A C 1
ATOM 722 O O . GLN A 1 87 ? -23.350 7.820 18.355 1.00 80.25 87 GLN A O 1
ATOM 727 N N . GLN A 1 88 ? -21.240 8.394 17.876 1.00 75.88 88 GLN A N 1
ATOM 728 C CA . GLN A 1 88 ? -20.973 8.929 19.212 1.00 75.88 88 GLN A CA 1
ATOM 729 C C . GLN A 1 88 ? -21.747 10.210 19.521 1.00 75.88 88 GLN A C 1
ATOM 731 O O . GLN A 1 88 ? -22.162 10.394 20.664 1.00 75.88 88 GLN A O 1
ATOM 736 N N . ILE A 1 89 ? -21.982 11.071 18.529 1.00 78.69 89 ILE A N 1
ATOM 737 C CA . ILE A 1 89 ? -22.828 12.263 18.690 1.00 78.69 89 ILE A CA 1
ATOM 738 C C . ILE A 1 89 ? -24.260 11.845 19.040 1.00 78.69 89 ILE A C 1
ATOM 740 O O . ILE A 1 89 ? -24.832 12.389 19.980 1.00 78.69 89 ILE A O 1
ATOM 744 N N . LYS A 1 90 ? -24.813 10.832 18.355 1.00 81.00 90 LYS A N 1
ATOM 745 C CA . LYS A 1 90 ? -26.161 10.305 18.643 1.00 81.00 90 LYS A CA 1
ATOM 746 C C . LYS A 1 90 ? -26.287 9.701 20.043 1.00 81.00 90 LYS A C 1
ATOM 748 O O . LYS A 1 90 ? -27.356 9.786 20.631 1.00 81.00 90 LYS A O 1
ATOM 753 N N . ILE A 1 91 ? -25.220 9.090 20.563 1.00 79.88 91 ILE A N 1
ATOM 754 C CA . ILE A 1 91 ? -25.219 8.440 21.884 1.00 79.88 91 ILE A CA 1
ATOM 755 C C . ILE A 1 91 ? -25.004 9.455 23.015 1.00 79.88 91 ILE A C 1
ATOM 757 O O . ILE A 1 91 ? -25.691 9.389 24.028 1.00 79.88 91 ILE A O 1
ATOM 761 N N . ASN A 1 92 ? -24.067 10.396 22.853 1.00 74.06 92 ASN A N 1
ATOM 762 C CA . ASN A 1 92 ? -23.643 11.292 23.935 1.00 74.06 92 ASN A CA 1
ATOM 763 C C . ASN A 1 92 ? -24.194 12.724 23.835 1.00 74.06 92 ASN A C 1
ATOM 765 O O . ASN A 1 92 ? -23.916 13.521 24.727 1.00 74.06 92 ASN A O 1
ATOM 769 N N . ASN A 1 93 ? -24.937 13.068 22.777 1.00 68.50 93 ASN A N 1
ATOM 770 C CA . ASN A 1 93 ? -25.521 14.397 22.543 1.00 68.50 93 ASN A CA 1
ATOM 771 C C . ASN A 1 93 ? -24.496 15.553 22.670 1.00 68.50 93 ASN A C 1
ATOM 773 O O . ASN A 1 93 ? -24.797 16.634 23.170 1.00 68.50 93 ASN A O 1
ATOM 777 N N . LYS A 1 94 ? -23.242 15.292 22.266 1.00 66.44 94 LYS A N 1
ATOM 778 C CA . LYS A 1 94 ? -22.099 16.222 22.353 1.00 66.44 94 LYS A CA 1
ATOM 779 C C . LYS A 1 94 ? -21.868 16.964 21.035 1.00 66.44 94 LYS A C 1
ATOM 781 O O . LYS A 1 94 ? -22.285 16.514 19.971 1.00 66.44 94 LYS A O 1
ATOM 786 N N . HIS A 1 95 ? -21.150 18.086 21.104 1.00 71.38 95 HIS A N 1
ATOM 787 C CA . HIS A 1 95 ? -20.815 18.919 19.945 1.00 71.38 95 HIS A CA 1
ATOM 788 C C . HIS A 1 95 ? -20.051 18.156 18.845 1.00 71.38 95 HIS A C 1
ATOM 790 O O . HIS A 1 95 ? -19.021 17.526 19.096 1.00 71.38 95 HIS A O 1
ATOM 796 N N . THR A 1 96 ? -20.516 18.307 17.601 1.00 72.75 96 THR A N 1
ATOM 797 C CA . THR A 1 96 ? -20.042 17.594 16.401 1.00 72.75 96 THR A CA 1
ATOM 798 C C . THR A 1 96 ? -18.535 17.704 16.154 1.00 72.75 96 THR A C 1
ATOM 800 O O . THR A 1 96 ? -17.881 16.704 15.866 1.00 72.75 96 THR A O 1
ATOM 803 N N . PHE A 1 97 ? -17.957 18.900 16.297 1.00 70.50 97 PHE A N 1
ATOM 804 C CA . PHE A 1 97 ? -16.539 19.139 16.000 1.00 70.50 97 PHE A CA 1
ATOM 805 C C . PHE A 1 97 ? -15.585 18.494 17.010 1.00 70.50 97 PHE A C 1
ATOM 807 O O . PHE A 1 97 ? -14.566 17.928 16.620 1.00 70.50 97 PHE A O 1
ATOM 814 N N . HIS A 1 98 ? -15.927 18.530 18.299 1.00 74.44 98 HIS A N 1
ATOM 815 C CA . HIS A 1 98 ? -15.095 17.935 19.344 1.00 74.44 98 HIS A CA 1
ATOM 816 C C . HIS A 1 98 ? -15.043 16.407 19.209 1.00 74.44 98 HIS A C 1
ATOM 818 O O . HIS A 1 98 ? -13.976 15.803 19.305 1.00 74.44 98 HIS A O 1
ATOM 824 N N . GLN A 1 99 ? -16.184 15.788 18.891 1.00 74.25 99 GLN A N 1
ATOM 825 C CA . GLN A 1 99 ? -16.263 14.346 18.680 1.00 74.25 99 GLN A CA 1
ATOM 826 C C . GLN A 1 99 ? -15.492 13.901 17.428 1.00 74.25 99 GLN A C 1
ATOM 828 O O . GLN A 1 99 ? -14.794 12.891 17.475 1.00 74.25 99 GLN A O 1
ATOM 833 N N . LEU A 1 100 ? -15.562 14.670 16.333 1.00 69.88 100 LEU A N 1
ATOM 834 C CA . LEU A 1 100 ? -14.763 14.422 15.126 1.00 69.88 100 LEU A CA 1
ATOM 835 C C . LEU A 1 100 ? -13.258 14.495 15.408 1.00 69.88 100 LEU A C 1
ATOM 837 O O . LEU A 1 100 ? -12.525 13.624 14.953 1.00 69.88 100 LEU A O 1
ATOM 841 N N . TYR A 1 101 ? -12.803 15.479 16.188 1.00 73.44 101 TYR A N 1
ATOM 842 C CA . TYR A 1 101 ? -11.392 15.612 16.565 1.00 73.44 101 TYR A CA 1
ATOM 843 C C . TYR A 1 101 ? -10.900 14.429 17.413 1.00 73.44 101 TYR A C 1
ATOM 845 O O . TYR A 1 101 ? -9.847 13.860 17.132 1.00 73.44 101 TYR A O 1
ATOM 853 N N . ILE A 1 102 ? -11.689 14.002 18.405 1.00 74.25 102 ILE A N 1
ATOM 854 C CA . ILE A 1 102 ? -11.364 12.825 19.225 1.00 74.25 102 ILE A CA 1
ATOM 855 C C . ILE A 1 102 ? -11.310 11.561 18.363 1.00 74.25 102 ILE A C 1
ATOM 857 O O . ILE A 1 102 ? -10.387 10.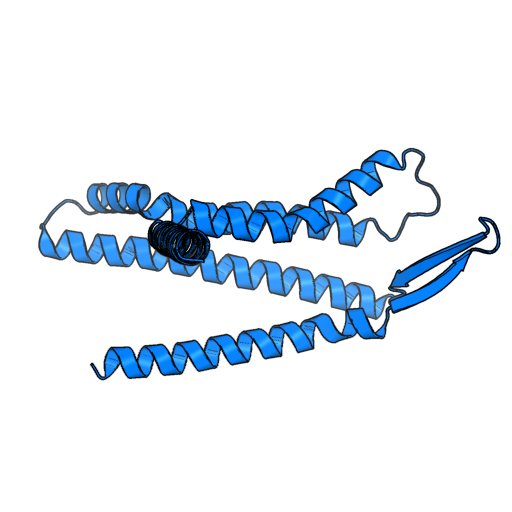765 18.500 1.00 74.25 102 ILE A O 1
ATOM 861 N N . GLN A 1 103 ? -12.281 11.363 17.467 1.00 72.56 103 GLN A N 1
ATOM 862 C CA . GLN A 1 103 ? -12.292 10.196 16.582 1.00 72.56 103 GLN A CA 1
ATOM 863 C C . GLN A 1 103 ? -11.164 10.231 15.550 1.00 72.56 103 GLN A C 1
ATOM 865 O O . GLN A 1 103 ? -10.637 9.178 15.207 1.00 72.56 103 GLN A O 1
ATOM 870 N N . PHE A 1 104 ? -10.748 11.413 15.101 1.00 72.44 104 PHE A N 1
ATOM 871 C CA . PHE A 1 104 ? -9.581 11.574 14.241 1.00 72.44 104 PHE A CA 1
ATOM 872 C C . PHE A 1 104 ? -8.291 11.163 14.959 1.00 72.44 104 PHE A C 1
ATOM 874 O O . PHE A 1 104 ? -7.547 10.354 14.422 1.00 72.44 104 PHE A O 1
ATOM 881 N N . GLN A 1 105 ? -8.071 11.635 16.190 1.00 70.19 105 GLN A N 1
ATOM 882 C CA . GLN A 1 105 ? -6.932 11.231 17.030 1.00 70.19 105 GLN A CA 1
ATOM 883 C C . GLN A 1 105 ? -6.933 9.719 17.304 1.00 70.19 105 GLN A C 1
ATOM 885 O O . GLN A 1 105 ? -5.907 9.052 17.219 1.00 70.19 105 GLN A O 1
ATOM 890 N N . LEU A 1 106 ? -8.109 9.147 17.572 1.00 73.75 106 LEU A N 1
ATOM 891 C CA . LEU A 1 106 ? -8.250 7.720 17.861 1.00 73.75 106 LEU A CA 1
ATOM 892 C C . LEU A 1 106 ? -7.985 6.832 16.633 1.00 73.75 106 LEU A C 1
ATOM 894 O O . LEU A 1 106 ? -7.543 5.694 16.773 1.00 73.75 106 LEU A O 1
ATOM 898 N N . HIS A 1 107 ? -8.242 7.345 15.431 1.00 72.94 107 HIS A N 1
ATOM 899 C CA . HIS A 1 107 ? -8.124 6.619 14.167 1.00 72.94 107 HIS A CA 1
ATOM 900 C C . HIS A 1 107 ? -7.018 7.162 13.252 1.00 72.94 107 HIS A C 1
ATOM 902 O O . HIS A 1 107 ? -6.974 6.808 12.076 1.00 72.94 107 HIS A O 1
ATOM 908 N N . GLU A 1 108 ? -6.098 7.979 13.768 1.00 70.94 108 GLU A N 1
ATOM 909 C CA . GLU A 1 108 ? -5.031 8.616 12.983 1.00 70.94 108 GLU A CA 1
ATOM 910 C C . GLU A 1 108 ? -4.179 7.576 12.237 1.00 70.94 108 GLU A C 1
ATOM 912 O O . GLU A 1 108 ? -3.843 7.733 11.063 1.00 70.94 108 GLU A O 1
ATOM 917 N N . HIS A 1 109 ? -3.937 6.433 12.880 1.00 68.94 109 HIS A N 1
ATOM 918 C CA . HIS A 1 109 ? -3.214 5.294 12.320 1.00 68.94 109 HIS A CA 1
ATOM 919 C C . HIS A 1 109 ? -3.844 4.730 11.025 1.00 68.94 109 HIS A C 1
ATOM 921 O O . HIS A 1 109 ? -3.123 4.267 10.139 1.00 68.94 109 HIS A O 1
ATOM 927 N N . LEU A 1 110 ? -5.170 4.832 10.851 1.00 72.00 110 LEU A N 1
ATOM 928 C CA . LEU A 1 110 ? -5.868 4.426 9.619 1.00 72.00 110 LEU A CA 1
ATOM 929 C C . LEU A 1 110 ? -5.570 5.355 8.431 1.00 72.00 110 LEU A C 1
ATOM 931 O O . LEU A 1 110 ? -5.769 4.953 7.286 1.00 72.00 110 LEU A O 1
ATOM 935 N N . LEU A 1 111 ? -5.100 6.579 8.685 1.00 69.56 111 LEU A N 1
ATOM 936 C CA . LEU A 1 111 ? -4.656 7.538 7.669 1.00 69.56 111 LEU A CA 1
ATOM 937 C C . LEU A 1 111 ? -3.137 7.498 7.471 1.00 69.56 111 LEU A C 1
ATOM 939 O O . LEU A 1 111 ? -2.667 7.618 6.340 1.00 69.56 111 LEU A O 1
ATOM 943 N N . ILE A 1 112 ? -2.370 7.259 8.538 1.00 71.00 112 ILE A N 1
ATOM 944 C CA . ILE A 1 112 ? -0.907 7.128 8.470 1.00 71.00 112 ILE A CA 1
ATOM 945 C C . ILE A 1 112 ? -0.510 5.963 7.557 1.00 71.00 112 ILE A C 1
ATOM 947 O O . ILE A 1 112 ? 0.344 6.133 6.692 1.00 71.00 112 ILE A O 1
ATOM 951 N N . SER A 1 113 ? -1.152 4.799 7.688 1.00 69.25 113 SER A N 1
ATOM 952 C CA . SER A 1 113 ? -0.847 3.623 6.859 1.00 69.25 113 SER A CA 1
ATOM 953 C C . SER A 1 113 ? -0.918 3.903 5.340 1.00 69.25 113 SER A C 1
ATOM 955 O O . SER A 1 113 ? 0.095 3.704 4.661 1.00 69.25 113 SER A O 1
ATOM 957 N N . PRO A 1 114 ? -2.032 4.420 4.776 1.00 69.75 114 PRO A N 1
ATOM 958 C CA . PRO A 1 114 ? -2.101 4.744 3.351 1.00 69.75 114 PRO A CA 1
ATOM 959 C C . PRO A 1 114 ? -1.171 5.886 2.920 1.00 69.75 114 PRO A C 1
ATOM 961 O O . PRO A 1 114 ? -0.692 5.864 1.788 1.00 69.75 114 PRO A O 1
ATOM 964 N N . LEU A 1 115 ? -0.864 6.854 3.789 1.00 70.31 115 LEU A N 1
ATOM 965 C CA . LEU A 1 115 ? 0.092 7.928 3.482 1.00 70.31 115 LEU A CA 1
ATOM 966 C C . LEU A 1 115 ? 1.537 7.426 3.412 1.00 70.31 115 LEU A C 1
ATOM 968 O O . LEU A 1 115 ? 2.298 7.818 2.528 1.00 70.31 115 LEU A O 1
ATOM 972 N N . VAL A 1 116 ? 1.917 6.523 4.311 1.00 71.19 116 VAL A N 1
ATOM 973 C CA . VAL A 1 116 ? 3.241 5.901 4.288 1.00 71.19 116 VAL A CA 1
ATOM 974 C C . VAL A 1 116 ? 3.370 5.011 3.046 1.00 71.19 116 VAL A C 1
ATOM 976 O O . VAL A 1 116 ? 4.347 5.129 2.309 1.00 71.19 116 VAL A O 1
ATOM 979 N N . LEU A 1 117 ? 2.346 4.211 2.728 1.00 68.75 117 LEU A N 1
ATOM 980 C CA . LEU A 1 117 ? 2.276 3.444 1.476 1.00 68.75 117 LEU A CA 1
ATOM 981 C C . LEU A 1 117 ? 2.399 4.328 0.230 1.00 68.75 117 LEU A C 1
ATOM 983 O O . LEU A 1 117 ? 3.084 3.954 -0.721 1.00 68.75 117 LEU A O 1
ATOM 987 N N . MET A 1 118 ? 1.770 5.506 0.247 1.00 73.50 118 MET A N 1
ATOM 988 C CA . MET A 1 118 ? 1.868 6.489 -0.828 1.00 73.50 118 MET A CA 1
ATOM 989 C C . MET A 1 118 ? 3.327 6.916 -1.050 1.00 73.50 118 MET A C 1
ATOM 991 O O . MET A 1 118 ? 3.829 6.835 -2.170 1.00 73.50 118 MET A O 1
ATOM 995 N N . LEU A 1 119 ? 4.028 7.301 0.022 1.00 72.06 119 LEU A N 1
ATOM 996 C CA . LEU A 1 119 ? 5.434 7.712 -0.028 1.00 72.06 119 LEU A CA 1
ATOM 997 C C . LEU A 1 119 ? 6.342 6.590 -0.561 1.00 72.06 119 LEU A C 1
ATOM 999 O O . LEU A 1 119 ? 7.194 6.816 -1.417 1.00 72.06 119 LEU A O 1
ATOM 1003 N N . LEU A 1 120 ? 6.117 5.364 -0.093 1.00 68.25 120 LEU A N 1
ATOM 1004 C CA . LEU A 1 120 ? 6.879 4.172 -0.471 1.00 68.25 120 LEU A CA 1
ATOM 1005 C C . LEU A 1 120 ? 6.679 3.756 -1.935 1.00 68.25 120 LEU A C 1
ATOM 1007 O O . LEU A 1 120 ? 7.621 3.281 -2.576 1.00 68.25 120 LEU A O 1
ATOM 1011 N N . ALA A 1 121 ? 5.477 3.931 -2.483 1.00 68.75 121 ALA A N 1
ATOM 1012 C CA . ALA A 1 121 ? 5.200 3.621 -3.881 1.00 68.75 121 ALA A CA 1
ATOM 1013 C C . ALA A 1 121 ? 5.675 4.723 -4.844 1.00 68.75 121 ALA A C 1
ATOM 1015 O O . ALA A 1 121 ? 6.081 4.398 -5.960 1.00 68.75 121 ALA A O 1
ATOM 1016 N N . ILE A 1 122 ? 5.746 5.989 -4.414 1.00 69.12 122 ILE A N 1
ATOM 1017 C CA . ILE A 1 122 ? 6.370 7.069 -5.201 1.00 69.12 122 ILE A CA 1
ATOM 1018 C C . ILE A 1 122 ? 7.837 6.746 -5.500 1.00 69.12 122 ILE A C 1
ATOM 1020 O O . ILE A 1 122 ? 8.276 6.887 -6.641 1.00 69.12 122 ILE A O 1
ATOM 1024 N N . THR A 1 123 ? 8.586 6.229 -4.523 1.00 65.19 123 THR A N 1
ATOM 1025 C CA . THR A 1 123 ? 9.989 5.849 -4.744 1.00 65.19 123 THR A CA 1
ATOM 1026 C C . THR A 1 123 ? 10.135 4.762 -5.812 1.00 65.19 123 THR A C 1
ATOM 1028 O O . THR A 1 123 ? 11.030 4.827 -6.657 1.00 65.19 123 THR A O 1
ATOM 1031 N N . ARG A 1 124 ? 9.199 3.806 -5.845 1.00 65.50 124 ARG A N 1
ATOM 1032 C CA . ARG A 1 124 ? 9.149 2.754 -6.868 1.00 65.50 124 ARG A CA 1
ATOM 1033 C C . ARG A 1 124 ? 8.766 3.300 -8.247 1.00 65.50 124 ARG A C 1
ATOM 1035 O O . ARG A 1 124 ? 9.344 2.861 -9.240 1.00 65.50 124 ARG A O 1
ATOM 1042 N N . LEU A 1 125 ? 7.841 4.264 -8.319 1.00 64.44 125 LEU A N 1
ATOM 1043 C CA . LEU A 1 125 ? 7.507 4.962 -9.568 1.00 64.44 125 LEU A CA 1
ATOM 1044 C C . LEU A 1 125 ? 8.755 5.634 -10.147 1.00 64.44 125 LEU A C 1
ATOM 1046 O O . LEU A 1 125 ? 9.089 5.400 -11.305 1.00 64.44 125 LEU A O 1
ATOM 1050 N N . ILE A 1 126 ? 9.493 6.383 -9.323 1.00 65.38 126 ILE A N 1
ATOM 1051 C CA . ILE A 1 126 ? 10.726 7.071 -9.733 1.00 65.38 126 ILE A CA 1
ATOM 1052 C C . ILE A 1 126 ? 11.759 6.066 -10.265 1.00 65.38 126 ILE A C 1
ATOM 1054 O O . ILE A 1 126 ? 12.325 6.284 -11.335 1.00 65.38 126 ILE A O 1
ATOM 1058 N N . SER A 1 127 ? 11.955 4.930 -9.587 1.00 60.19 127 SER A N 1
ATOM 1059 C CA . SER A 1 127 ? 12.881 3.888 -10.052 1.00 60.19 127 SER A CA 1
ATOM 1060 C C . SER A 1 127 ? 12.446 3.210 -11.357 1.00 60.19 127 SER A C 1
ATOM 1062 O O . SER A 1 127 ? 13.300 2.715 -12.091 1.00 60.19 127 SER A O 1
ATOM 1064 N N . SER A 1 128 ? 11.147 3.156 -11.666 1.00 60.03 128 SER A N 1
ATOM 1065 C CA . SER A 1 128 ? 10.660 2.563 -12.917 1.00 60.03 128 SER A CA 1
ATOM 1066 C C . SER A 1 128 ? 10.996 3.429 -14.134 1.00 60.03 128 SER A C 1
ATOM 1068 O O . SER A 1 128 ? 11.248 2.883 -15.207 1.00 60.03 128 SER A O 1
ATOM 1070 N N . PHE A 1 129 ? 11.022 4.757 -13.984 1.00 56.91 129 PHE A N 1
ATOM 1071 C CA . PHE A 1 129 ? 11.270 5.694 -15.088 1.00 56.91 129 PHE A CA 1
ATOM 1072 C C . PHE A 1 129 ? 12.763 5.944 -15.370 1.00 56.91 129 PHE A C 1
ATOM 1074 O O . PHE A 1 129 ? 13.103 6.409 -16.455 1.00 56.91 129 PHE A O 1
ATOM 1081 N N . THR A 1 130 ? 13.672 5.594 -14.454 1.00 56.50 130 THR A N 1
ATOM 1082 C CA . THR A 1 130 ? 15.126 5.822 -14.611 1.00 56.50 130 THR A CA 1
ATOM 1083 C C . THR A 1 130 ? 15.875 4.697 -15.335 1.00 56.50 13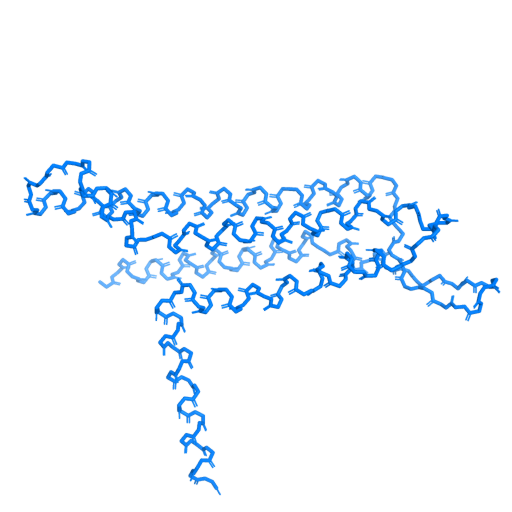0 THR A C 1
ATOM 1085 O O . THR A 1 130 ? 17.041 4.859 -15.690 1.00 56.50 130 THR A O 1
ATOM 1088 N N . THR A 1 131 ? 15.226 3.563 -15.623 1.00 49.16 131 THR A N 1
ATOM 1089 C CA . THR A 1 131 ? 15.865 2.408 -16.293 1.00 49.16 131 THR A CA 1
ATOM 1090 C C . THR A 1 131 ? 16.183 2.630 -17.780 1.00 49.16 131 THR A C 1
ATOM 1092 O O . THR A 1 131 ? 16.959 1.869 -18.357 1.00 49.16 131 THR A O 1
ATOM 1095 N N . GLY A 1 132 ? 15.646 3.687 -18.403 1.00 49.12 132 GLY A N 1
ATOM 1096 C CA . GLY A 1 132 ? 15.909 4.036 -19.805 1.00 49.12 132 GLY A CA 1
ATOM 1097 C C . GLY A 1 132 ? 17.279 4.676 -20.077 1.00 49.12 132 GLY A C 1
ATOM 1098 O O . GLY A 1 132 ? 17.690 4.746 -21.231 1.00 49.12 132 GLY A O 1
ATOM 1099 N N . SER A 1 133 ? 18.014 5.115 -19.049 1.00 46.97 133 SER A N 1
ATOM 1100 C CA . SER A 1 133 ? 19.247 5.909 -19.202 1.00 46.97 133 SER A CA 1
ATOM 1101 C C . SER A 1 133 ? 20.481 5.266 -18.552 1.00 46.97 133 SER A C 1
ATOM 1103 O O . SER A 1 133 ? 21.300 5.951 -17.945 1.00 46.97 133 SER A O 1
ATOM 1105 N N . ILE A 1 134 ? 20.627 3.940 -18.654 1.00 51.84 134 ILE A N 1
ATOM 1106 C CA . ILE A 1 134 ? 21.741 3.193 -18.028 1.00 51.84 134 ILE A CA 1
ATOM 1107 C C . ILE A 1 134 ? 23.070 3.338 -18.796 1.00 51.84 134 ILE A C 1
ATOM 1109 O O . ILE A 1 134 ? 24.129 3.091 -18.235 1.00 51.84 134 ILE A O 1
ATOM 1113 N N . LYS A 1 135 ? 23.067 3.831 -20.041 1.00 48.69 135 LYS A N 1
ATOM 1114 C CA . LYS A 1 135 ? 24.301 3.922 -20.844 1.00 48.69 135 LYS A CA 1
ATOM 1115 C C . LYS A 1 135 ? 25.267 5.062 -20.477 1.00 48.69 135 LYS A C 1
ATOM 1117 O O . LYS A 1 135 ? 26.325 5.147 -21.081 1.00 48.69 135 LYS A O 1
ATOM 1122 N N . SER A 1 136 ? 24.947 5.945 -19.523 1.00 47.00 136 SER A N 1
ATOM 1123 C CA . SER A 1 136 ? 25.834 7.078 -19.194 1.00 47.00 136 SER A CA 1
ATOM 1124 C C . SER A 1 136 ? 25.590 7.666 -17.794 1.00 47.00 136 SER A C 1
ATOM 1126 O O . SER A 1 136 ? 25.352 8.865 -17.645 1.00 47.00 136 SER A O 1
ATOM 1128 N N . SER A 1 137 ? 25.625 6.848 -16.741 1.00 49.38 137 SER A N 1
ATOM 1129 C CA . SER A 1 137 ? 25.553 7.357 -15.364 1.00 49.38 137 SER A CA 1
ATOM 1130 C C . SER A 1 137 ? 26.943 7.412 -14.732 1.00 49.38 137 SER A C 1
ATOM 1132 O O . SER A 1 137 ? 27.542 6.390 -14.417 1.00 49.38 137 SER A O 1
ATOM 1134 N N . ARG A 1 138 ? 27.440 8.631 -14.500 1.00 55.16 138 ARG A N 1
ATOM 1135 C CA . ARG A 1 138 ? 28.714 8.931 -13.822 1.00 55.16 138 ARG A CA 1
ATOM 1136 C C . ARG A 1 138 ? 28.713 8.531 -12.329 1.00 55.16 138 ARG A C 1
ATOM 1138 O O . ARG A 1 138 ? 29.742 8.665 -11.677 1.00 55.16 138 ARG A O 1
ATOM 1145 N N . ASN A 1 139 ? 27.584 8.073 -11.767 1.00 58.16 139 ASN A N 1
ATOM 1146 C CA . ASN A 1 139 ? 27.476 7.739 -10.343 1.00 58.16 139 ASN A CA 1
ATOM 1147 C C . ASN A 1 139 ? 26.543 6.528 -10.083 1.00 58.16 139 ASN A C 1
ATOM 1149 O O . ASN A 1 139 ? 25.341 6.700 -9.854 1.00 58.16 139 ASN A O 1
ATOM 1153 N N . PRO A 1 140 ? 27.068 5.288 -10.118 1.00 66.19 140 PRO A N 1
ATOM 1154 C CA . PRO A 1 140 ? 26.269 4.060 -9.997 1.00 66.19 140 PRO A CA 1
ATOM 1155 C C . PRO A 1 140 ? 25.625 3.877 -8.612 1.00 66.19 140 PRO A C 1
ATOM 1157 O O . PRO A 1 140 ? 24.598 3.211 -8.485 1.00 66.19 140 PRO A O 1
ATOM 1160 N N . TRP A 1 141 ? 26.174 4.513 -7.575 1.00 65.75 141 TRP A N 1
ATOM 1161 C CA . TRP A 1 141 ? 25.709 4.375 -6.193 1.00 65.75 141 TRP A CA 1
ATOM 1162 C C . TRP A 1 141 ? 24.289 4.898 -5.958 1.00 65.75 141 TRP A C 1
ATOM 1164 O O . TRP A 1 141 ? 23.503 4.235 -5.286 1.00 65.75 141 TRP A O 1
ATOM 1174 N N . LEU A 1 142 ? 23.918 6.037 -6.553 1.00 64.06 142 LEU A N 1
ATOM 1175 C CA . LEU A 1 142 ? 22.563 6.597 -6.426 1.00 64.06 142 LEU A CA 1
ATOM 1176 C C . LEU A 1 142 ? 21.501 5.686 -7.053 1.00 64.06 142 LEU A C 1
ATOM 1178 O O . LEU A 1 142 ? 20.396 5.557 -6.528 1.00 64.06 142 LEU A O 1
ATOM 1182 N N . PHE A 1 143 ? 21.853 5.024 -8.156 1.00 62.03 143 PHE A N 1
ATOM 1183 C CA . PHE A 1 143 ? 20.968 4.089 -8.839 1.00 62.03 143 PHE A CA 1
ATOM 1184 C C . PHE A 1 143 ? 20.737 2.824 -8.007 1.00 62.03 143 PHE A C 1
ATOM 1186 O O . PHE A 1 143 ? 19.591 2.434 -7.789 1.00 62.03 143 PHE A O 1
ATOM 1193 N N . ILE A 1 144 ? 21.810 2.229 -7.478 1.00 66.31 144 ILE A N 1
ATOM 1194 C CA . ILE A 1 144 ? 21.730 1.050 -6.601 1.00 66.31 144 ILE A CA 1
ATOM 1195 C C . ILE A 1 144 ? 20.895 1.366 -5.356 1.00 66.31 144 ILE A C 1
ATOM 1197 O O . ILE A 1 144 ? 20.067 0.557 -4.944 1.00 66.31 144 ILE A O 1
ATOM 1201 N N . LEU A 1 145 ? 21.056 2.564 -4.791 1.00 69.50 145 LEU A N 1
ATOM 1202 C CA . LEU A 1 145 ? 20.321 2.997 -3.607 1.00 69.50 145 LEU A CA 1
ATOM 1203 C C . LEU A 1 145 ? 18.819 3.179 -3.900 1.00 69.50 145 LEU A C 1
ATOM 1205 O O . LEU A 1 145 ? 17.985 2.697 -3.136 1.00 69.50 145 LEU A O 1
ATOM 1209 N N . GLY A 1 146 ? 18.454 3.771 -5.044 1.00 64.31 146 GLY A N 1
ATOM 1210 C CA . GLY A 1 146 ? 17.056 3.861 -5.493 1.00 64.31 146 GLY A CA 1
ATOM 1211 C C . GLY A 1 146 ? 16.419 2.496 -5.785 1.00 64.31 146 GLY A C 1
ATOM 1212 O O . GLY A 1 146 ? 15.253 2.259 -5.447 1.00 64.31 146 GLY A O 1
ATOM 1213 N N . TYR A 1 147 ? 17.202 1.569 -6.340 1.00 67.25 147 TYR A N 1
ATOM 1214 C CA . TYR A 1 147 ? 16.784 0.187 -6.560 1.00 67.25 147 TYR A CA 1
ATOM 1215 C C . TYR A 1 147 ? 16.532 -0.523 -5.223 1.00 67.25 147 TYR A C 1
ATOM 1217 O O . TYR A 1 147 ? 15.466 -1.097 -5.012 1.00 67.25 147 TYR A O 1
ATOM 1225 N N . TYR A 1 148 ? 17.460 -0.402 -4.271 1.00 68.00 148 TYR A N 1
ATOM 1226 C CA . TYR A 1 148 ? 17.340 -0.991 -2.939 1.00 68.00 148 TYR A CA 1
ATOM 1227 C C . TYR A 1 148 ? 16.105 -0.475 -2.190 1.00 68.00 148 TYR A C 1
ATOM 1229 O O . TYR A 1 148 ? 15.310 -1.276 -1.700 1.00 68.00 148 TYR A O 1
ATOM 1237 N N . ILE A 1 149 ? 15.866 0.842 -2.179 1.00 66.31 149 ILE A N 1
ATOM 1238 C CA . ILE A 1 149 ? 14.676 1.420 -1.530 1.00 66.31 149 ILE A CA 1
ATOM 1239 C C . ILE A 1 149 ? 13.381 0.887 -2.168 1.00 66.31 149 ILE A C 1
ATOM 1241 O O . ILE A 1 149 ? 12.418 0.581 -1.462 1.00 66.31 149 ILE A O 1
ATOM 1245 N N . SER A 1 150 ? 13.364 0.700 -3.489 1.00 65.44 150 SER A N 1
ATOM 1246 C CA . SER A 1 150 ? 12.200 0.162 -4.205 1.00 65.44 150 SER A CA 1
ATOM 1247 C C . SER A 1 150 ? 11.889 -1.301 -3.853 1.00 65.44 150 SER A C 1
ATOM 1249 O O . SER A 1 150 ? 10.716 -1.679 -3.827 1.00 65.44 150 SER A O 1
ATOM 1251 N N . TYR A 1 151 ? 12.904 -2.118 -3.547 1.00 65.38 151 TYR A N 1
ATOM 1252 C CA . TYR A 1 151 ? 12.738 -3.516 -3.109 1.00 65.38 151 TYR A CA 1
ATOM 1253 C C . TYR A 1 151 ? 12.469 -3.666 -1.612 1.00 65.38 151 TYR A C 1
ATOM 1255 O O . TYR A 1 151 ? 11.759 -4.581 -1.200 1.00 65.38 151 TYR A O 1
ATOM 1263 N N . VAL A 1 152 ? 13.002 -2.761 -0.796 1.00 68.50 152 VAL A N 1
ATOM 1264 C CA . VAL A 1 152 ? 12.750 -2.726 0.648 1.00 68.50 152 VAL A CA 1
ATOM 1265 C C . VAL A 1 152 ? 11.317 -2.259 0.945 1.00 68.50 152 VAL A C 1
ATOM 1267 O O . VAL A 1 152 ? 10.722 -2.664 1.942 1.00 68.50 152 VAL A O 1
ATOM 1270 N N . SER A 1 153 ? 10.716 -1.487 0.038 1.00 65.00 153 SER A N 1
ATOM 1271 C CA . SER A 1 153 ? 9.351 -0.965 0.142 1.00 65.00 153 SER A CA 1
ATOM 1272 C C . SER A 1 153 ? 8.263 -2.000 0.531 1.00 65.00 153 SER A C 1
ATOM 1274 O O . SER A 1 153 ? 7.564 -1.795 1.534 1.00 65.00 153 SER A O 1
ATOM 1276 N N . PRO A 1 154 ? 8.132 -3.160 -0.148 1.00 61.91 154 PRO A N 1
ATOM 1277 C CA . PRO A 1 154 ? 7.185 -4.207 0.257 1.00 61.91 154 PRO A CA 1
ATOM 1278 C C . PRO A 1 154 ? 7.513 -4.868 1.607 1.00 61.91 154 PRO A C 1
ATOM 1280 O O . PRO A 1 154 ? 6.594 -5.280 2.312 1.00 61.91 154 PRO A O 1
ATOM 1283 N N . MET A 1 155 ? 8.787 -4.936 2.011 1.00 67.38 155 MET A N 1
ATOM 1284 C CA . MET A 1 155 ? 9.182 -5.510 3.309 1.00 67.38 155 MET A CA 1
ATOM 1285 C C . MET A 1 155 ? 8.806 -4.587 4.474 1.00 67.38 155 MET A C 1
ATOM 1287 O O . MET A 1 155 ? 8.303 -5.046 5.499 1.00 67.38 155 MET A O 1
ATOM 1291 N N . ILE A 1 156 ? 8.970 -3.272 4.297 1.00 69.06 156 ILE A N 1
ATOM 1292 C CA . ILE A 1 156 ? 8.570 -2.274 5.300 1.00 69.06 156 ILE A CA 1
ATOM 1293 C C . ILE A 1 156 ? 7.040 -2.207 5.413 1.00 69.06 156 ILE A C 1
ATOM 1295 O O . ILE A 1 156 ? 6.516 -2.031 6.510 1.00 69.06 156 ILE A O 1
ATOM 1299 N N . THR A 1 157 ? 6.311 -2.424 4.314 1.00 68.50 157 THR A N 1
ATOM 1300 C CA . THR A 1 157 ? 4.837 -2.417 4.302 1.00 68.50 157 THR A CA 1
ATOM 1301 C C . THR A 1 157 ? 4.239 -3.375 5.338 1.00 68.50 157 THR A C 1
ATOM 1303 O O . THR A 1 157 ? 3.338 -2.994 6.083 1.00 68.50 157 THR A O 1
ATOM 1306 N N . PHE A 1 158 ? 4.767 -4.598 5.441 1.00 68.38 158 PHE A N 1
ATOM 1307 C CA . PHE A 1 158 ? 4.323 -5.578 6.437 1.00 68.38 158 PHE A CA 1
ATOM 1308 C C . PHE A 1 158 ? 4.537 -5.086 7.877 1.00 68.38 158 PHE A C 1
ATOM 1310 O O . PHE A 1 158 ? 3.629 -5.167 8.706 1.00 68.38 158 PHE A O 1
ATOM 1317 N N . ILE A 1 159 ? 5.711 -4.514 8.155 1.00 71.12 159 ILE A N 1
ATOM 1318 C CA . ILE A 1 159 ? 6.064 -3.969 9.472 1.00 71.12 159 ILE A CA 1
ATOM 1319 C C . ILE A 1 159 ? 5.147 -2.794 9.831 1.00 71.12 159 ILE A C 1
ATOM 1321 O O . ILE A 1 159 ? 4.623 -2.742 10.942 1.00 71.12 159 ILE A O 1
ATOM 1325 N N . ILE A 1 160 ? 4.888 -1.887 8.884 1.00 68.19 160 ILE A N 1
ATOM 1326 C CA . ILE A 1 160 ? 3.983 -0.747 9.083 1.00 68.19 160 ILE A CA 1
ATOM 1327 C C . ILE A 1 160 ? 2.578 -1.231 9.432 1.00 68.19 160 ILE A C 1
ATOM 1329 O O . ILE A 1 160 ? 1.988 -0.732 10.385 1.00 68.19 160 ILE A O 1
ATOM 1333 N N . TYR A 1 161 ? 2.042 -2.211 8.701 1.00 65.31 161 TYR A N 1
ATOM 1334 C CA . TYR A 1 161 ? 0.696 -2.725 8.962 1.00 65.31 161 TYR A CA 1
ATOM 1335 C C . TYR A 1 161 ? 0.567 -3.389 10.336 1.00 65.31 161 TYR A C 1
ATOM 1337 O O . TYR A 1 161 ? -0.440 -3.184 11.012 1.00 65.31 161 TYR A O 1
ATOM 1345 N N . ILE A 1 162 ? 1.581 -4.144 10.768 1.00 68.25 162 ILE A N 1
ATOM 1346 C CA . ILE A 1 162 ? 1.599 -4.755 12.104 1.00 68.25 162 ILE A CA 1
ATOM 1347 C C . ILE A 1 162 ? 1.679 -3.688 13.196 1.00 68.25 162 ILE A C 1
ATOM 1349 O O . ILE A 1 162 ? 0.949 -3.770 14.180 1.00 68.25 162 ILE A O 1
ATOM 1353 N N . ILE A 1 163 ? 2.550 -2.689 13.039 1.00 64.44 163 ILE A N 1
ATOM 1354 C CA . ILE A 1 163 ? 2.740 -1.638 14.050 1.00 64.44 163 ILE A CA 1
ATOM 1355 C C . ILE A 1 163 ? 1.508 -0.733 14.141 1.00 64.44 163 ILE A C 1
ATOM 1357 O O . ILE A 1 163 ? 1.120 -0.328 15.233 1.00 64.44 163 ILE A O 1
ATOM 1361 N N . SER A 1 164 ? 0.890 -0.424 13.003 1.00 57.84 164 SER A N 1
ATOM 1362 C CA . SER A 1 164 ? -0.180 0.566 12.889 1.00 57.84 164 SER A CA 1
ATOM 1363 C C . SER A 1 164 ? -1.555 0.066 13.345 1.00 57.84 164 SER A C 1
ATOM 1365 O O . SER A 1 164 ? -2.495 0.856 13.358 1.00 57.84 164 SER A O 1
ATOM 1367 N N . SER A 1 165 ? -1.728 -1.216 13.673 1.00 67.00 165 SER A N 1
ATOM 1368 C CA . SER A 1 165 ? -3.033 -1.754 14.064 1.00 67.00 165 SER A CA 1
ATOM 1369 C C . SER A 1 165 ? -2.936 -2.612 15.312 1.00 67.00 165 SER A C 1
ATOM 1371 O O . SER A 1 165 ? -2.334 -3.683 15.289 1.00 67.00 165 SER A O 1
ATOM 1373 N N . ASP A 1 166 ? -3.621 -2.189 16.376 1.00 65.94 166 ASP A N 1
ATOM 1374 C CA . ASP A 1 166 ? -3.694 -2.932 17.640 1.00 65.94 166 ASP A CA 1
ATOM 1375 C C . ASP A 1 166 ? -4.235 -4.353 17.450 1.00 65.94 166 ASP A C 1
ATOM 1377 O O . ASP A 1 166 ? -3.787 -5.288 18.109 1.00 65.94 166 ASP A O 1
ATOM 1381 N N . LEU A 1 167 ? -5.157 -4.542 16.500 1.00 68.19 167 LEU A N 1
ATOM 1382 C CA . LEU A 1 167 ? -5.690 -5.857 16.156 1.00 68.19 167 LEU A CA 1
ATOM 1383 C C . LEU A 1 167 ? -4.599 -6.769 15.571 1.00 68.19 167 LEU A C 1
ATOM 1385 O O . LEU A 1 167 ? -4.404 -7.881 16.058 1.00 68.19 167 LEU A O 1
ATOM 1389 N N . PHE A 1 168 ? -3.870 -6.298 14.553 1.00 66.50 168 PHE A N 1
ATOM 1390 C CA . PHE A 1 168 ? -2.795 -7.080 13.930 1.00 66.50 168 PHE A CA 1
ATOM 1391 C C . PHE A 1 168 ? -1.624 -7.300 14.887 1.00 66.50 168 PHE A C 1
ATOM 1393 O O . PHE A 1 168 ? -1.071 -8.397 14.934 1.00 66.50 168 PHE A O 1
ATOM 1400 N N . LYS A 1 169 ? -1.288 -6.291 15.692 1.00 74.25 169 LYS A N 1
ATOM 1401 C CA . LYS A 1 169 ? -0.268 -6.366 16.736 1.00 74.25 169 LYS A CA 1
ATOM 1402 C C . LYS A 1 169 ? -0.603 -7.449 17.761 1.00 74.25 169 LYS A C 1
ATOM 1404 O O . LYS A 1 169 ? 0.242 -8.291 18.057 1.00 74.25 169 LYS A O 1
ATOM 1409 N N . ASN A 1 170 ? -1.841 -7.476 18.252 1.00 77.69 170 ASN A N 1
ATOM 1410 C CA . ASN A 1 170 ? -2.288 -8.467 19.231 1.00 77.69 170 ASN A CA 1
ATOM 1411 C C . ASN A 1 170 ? -2.279 -9.891 18.660 1.00 77.69 170 ASN A C 1
ATOM 1413 O O . ASN A 1 170 ? -1.751 -10.796 19.304 1.00 77.69 170 ASN A O 1
ATOM 1417 N N . GLU A 1 171 ? -2.793 -10.095 17.446 1.00 82.81 171 GLU A N 1
ATOM 1418 C CA . GLU A 1 171 ? -2.747 -11.402 16.770 1.00 82.81 171 GLU A CA 1
ATOM 1419 C C . GLU A 1 171 ? -1.304 -11.873 16.519 1.00 82.81 171 GLU A C 1
ATOM 1421 O O . GLU A 1 171 ? -0.973 -13.046 16.722 1.00 82.81 171 GLU A O 1
ATOM 1426 N N . PHE A 1 172 ? -0.411 -10.956 16.137 1.00 83.69 172 PHE A N 1
ATOM 1427 C CA . PHE A 1 172 ? 1.001 -11.252 15.912 1.00 83.69 172 PHE A CA 1
ATOM 1428 C C . PHE A 1 172 ? 1.707 -11.706 17.197 1.00 83.69 172 PHE A C 1
ATOM 1430 O O . PHE A 1 172 ? 2.322 -12.775 17.212 1.00 83.69 172 PHE A O 1
ATOM 1437 N N . TYR A 1 173 ? 1.564 -10.959 18.298 1.00 84.31 173 TYR A N 1
ATOM 1438 C CA . TYR A 1 173 ? 2.155 -11.338 19.587 1.00 84.31 173 TYR A CA 1
ATOM 1439 C C . TYR A 1 173 ? 1.593 -12.653 20.123 1.00 84.31 173 TYR A C 1
ATOM 1441 O O . TYR A 1 173 ? 2.358 -13.486 20.608 1.00 84.31 173 TYR A O 1
ATOM 1449 N N . GLN A 1 174 ? 0.283 -12.881 19.996 1.00 89.38 174 GLN A N 1
ATOM 1450 C CA . GLN A 1 174 ? -0.318 -14.155 20.393 1.00 89.38 174 GLN A CA 1
ATOM 1451 C C . GLN A 1 174 ? 0.247 -15.328 19.591 1.00 89.38 174 GLN A C 1
ATOM 1453 O O . GLN A 1 174 ? 0.494 -16.396 20.151 1.00 89.38 174 GLN A O 1
ATOM 1458 N N . THR A 1 175 ? 0.474 -15.140 18.291 1.00 87.75 175 THR A N 1
ATOM 1459 C CA . THR A 1 175 ? 1.048 -16.175 17.426 1.00 87.75 175 THR A CA 1
ATOM 1460 C C . THR A 1 175 ? 2.491 -16.489 17.817 1.00 87.75 175 THR A C 1
ATOM 1462 O O . THR A 1 175 ? 2.826 -17.660 17.985 1.00 87.75 175 THR A O 1
ATOM 1465 N N . ILE A 1 176 ? 3.324 -15.466 18.046 1.00 88.44 176 ILE A N 1
ATOM 1466 C CA . ILE A 1 176 ? 4.704 -15.645 18.531 1.00 88.44 1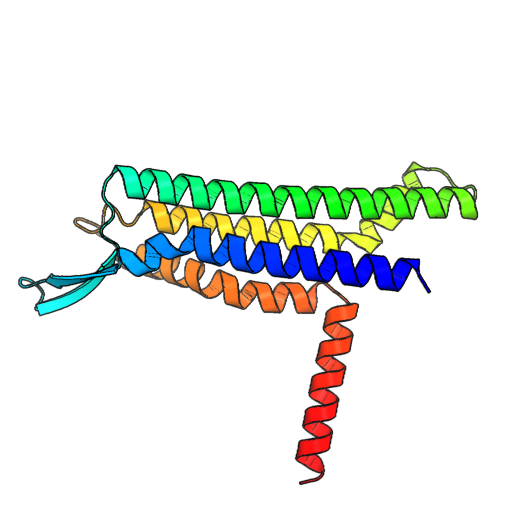76 ILE A CA 1
ATOM 1467 C C . ILE A 1 176 ? 4.716 -16.380 19.866 1.00 88.44 176 ILE A C 1
ATOM 1469 O O . ILE A 1 176 ? 5.469 -17.337 20.029 1.00 88.44 176 ILE A O 1
ATOM 1473 N N . TRP A 1 177 ? 3.863 -15.969 20.803 1.00 91.06 177 TRP A N 1
ATOM 1474 C CA . TRP A 1 177 ? 3.792 -16.592 22.117 1.00 91.06 177 TRP A CA 1
ATOM 1475 C C . TRP A 1 177 ? 3.410 -18.074 22.022 1.00 91.06 177 TRP A C 1
ATOM 1477 O O . TRP A 1 177 ? 4.048 -18.911 22.652 1.00 91.06 177 TRP A O 1
ATOM 1487 N N . ARG A 1 178 ? 2.439 -18.437 21.170 1.00 90.81 178 ARG A N 1
ATOM 1488 C CA . ARG A 1 178 ? 2.086 -19.849 20.927 1.00 90.81 178 ARG A CA 1
ATOM 1489 C C . ARG A 1 178 ? 3.247 -20.647 20.334 1.00 90.81 178 ARG A C 1
ATOM 1491 O O . ARG A 1 178 ? 3.477 -21.770 20.767 1.00 90.81 178 ARG A O 1
ATOM 1498 N N . ILE A 1 179 ? 3.983 -20.076 19.379 1.00 90.62 179 ILE A N 1
ATOM 1499 C CA . ILE A 1 179 ? 5.159 -20.726 18.779 1.00 90.62 179 ILE A CA 1
ATOM 1500 C C . ILE A 1 179 ? 6.252 -20.933 19.834 1.00 90.62 179 ILE A C 1
ATOM 1502 O O . ILE A 1 179 ? 6.819 -22.017 19.919 1.00 90.62 179 ILE A O 1
ATOM 1506 N N . GLN A 1 180 ? 6.516 -19.932 20.675 1.00 89.19 180 GLN A N 1
ATOM 1507 C CA . GLN A 1 180 ? 7.478 -20.043 21.775 1.00 89.19 180 GLN A CA 1
ATOM 1508 C C . GLN A 1 180 ? 7.074 -21.131 22.774 1.00 89.19 180 GLN A C 1
ATOM 1510 O O . GLN A 1 180 ? 7.914 -21.929 23.169 1.00 89.19 180 GLN A O 1
ATOM 1515 N N . GLN A 1 181 ? 5.792 -21.224 23.134 1.00 88.31 181 GLN A N 1
ATOM 1516 C CA . GLN A 1 181 ? 5.287 -22.294 24.002 1.00 88.31 181 GLN A CA 1
ATOM 1517 C C . GLN A 1 181 ? 5.453 -23.682 23.366 1.00 88.31 181 GLN A C 1
ATOM 1519 O O . GLN A 1 181 ? 5.856 -24.620 24.045 1.00 88.31 181 GLN A O 1
ATOM 1524 N N . GLN A 1 182 ? 5.204 -23.813 22.061 1.00 87.44 182 GLN A N 1
ATOM 1525 C CA . GLN A 1 182 ? 5.402 -25.070 21.329 1.00 87.44 182 GLN A CA 1
ATOM 1526 C C . GLN A 1 182 ? 6.878 -25.463 21.196 1.00 87.44 182 GLN A C 1
ATOM 1528 O O . GLN A 1 182 ? 7.189 -26.650 21.189 1.00 87.44 182 GLN A O 1
ATOM 1533 N N . LEU A 1 183 ? 7.782 -24.486 21.096 1.00 86.31 183 LEU A N 1
ATOM 1534 C CA . LEU A 1 183 ? 9.226 -24.719 21.059 1.00 86.31 183 LEU A CA 1
ATOM 1535 C C . LEU A 1 183 ? 9.801 -25.050 22.441 1.00 86.31 183 LEU A C 1
ATOM 1537 O O . LEU A 1 183 ? 10.735 -25.833 22.512 1.00 86.31 183 LEU A O 1
ATOM 1541 N N . SER A 1 184 ? 9.239 -24.504 23.522 1.00 77.44 184 SER A N 1
ATOM 1542 C CA . SER A 1 184 ? 9.658 -24.804 24.901 1.00 77.44 184 SER A CA 1
ATOM 1543 C C . SER A 1 184 ? 9.078 -26.111 25.464 1.00 77.44 184 SER A C 1
ATOM 1545 O O . SER A 1 184 ? 9.504 -26.554 26.526 1.00 77.44 184 SER A O 1
ATOM 1547 N N . GLN A 1 185 ? 8.089 -26.712 24.795 1.00 63.19 185 GLN A N 1
ATOM 1548 C CA . GLN A 1 185 ? 7.515 -28.023 25.142 1.00 63.19 185 GLN A CA 1
ATOM 1549 C C . GLN A 1 185 ? 8.137 -29.191 24.355 1.00 63.19 185 GLN A C 1
ATOM 1551 O O . GLN A 1 185 ? 7.706 -30.332 24.524 1.00 63.19 185 GLN A O 1
ATOM 1556 N N . LYS A 1 186 ? 9.116 -28.913 23.490 1.00 53.09 186 LYS A N 1
ATOM 1557 C CA . LYS A 1 186 ? 9.828 -29.894 22.668 1.00 53.09 186 LYS A CA 1
ATOM 1558 C C . LYS A 1 186 ? 11.280 -29.999 23.115 1.00 53.09 186 LYS A C 1
ATOM 1560 O O . LYS A 1 186 ? 11.810 -31.126 23.036 1.00 53.09 186 LYS A O 1
#

pLDDT: mean 72.44, std 10.13, range [46.97, 91.06]

Radius of gyration: 22.73 Å; chains: 1; bounding box: 59×49×52 Å

Foldseek 3Di:
DVVVVVVVVVVVVVVVVVVVVVCVLCVLQVVQFDWDQPPPVRDIDGDRDDDPVRLVSNLVSLVCVLVVVLVVLVVVLVVVLQVQLVVVCVVPVDDSVVSSVVSCVVSVLSVVLSVLLNVLSVLLSVLSVPPVPPPDDPDVVVNVVSVVSNVCSVVVSVVSVCVSDPVNVVVVVVVVVVVVVVVVVD